Protein AF-0000000070612617 (afdb_homodimer)

InterPro domains:
  IPR017739 Type VI secretion system-associated, VCA0119 [PF16989] (23-108)

Radius of gyration: 23.55 Å; Cα contacts (8 Å, |Δi|>4): 288; chains: 2; bounding box: 36×96×49 Å

pLDDT: mean 86.79, std 19.47, range [30.5, 98.69]

Structure (mmCIF, N/CA/C/O backbone):
data_AF-0000000070612617-model_v1
#
loop_
_entity.id
_entity.type
_entity.pdbx_description
1 polymer 'Uncharacterized protein conserved in bacteria'
#
loop_
_atom_site.group_PDB
_atom_site.id
_atom_site.type_symbol
_atom_site.label_atom_id
_atom_site.label_alt_id
_atom_site.label_comp_id
_atom_site.label_asym_id
_atom_site.label_entity_id
_atom_site.label_seq_id
_atom_site.pdbx_PDB_ins_code
_atom_site.Cartn_x
_atom_site.Cartn_y
_atom_site.Cartn_z
_atom_site.occupancy
_atom_site.B_iso_or_equiv
_atom_site.auth_seq_id
_atom_site.auth_comp_id
_atom_site.auth_asym_id
_atom_site.auth_atom_id
_atom_site.pdbx_PDB_model_num
ATOM 1 N N . MET A 1 1 ? -2.365 48.5 1.994 1 30.7 1 MET A N 1
ATOM 2 C CA . MET A 1 1 ? -1.357 47.688 2.682 1 30.7 1 MET A CA 1
ATOM 3 C C . MET A 1 1 ? -1.7 46.219 2.604 1 30.7 1 MET A C 1
ATOM 5 O O . MET A 1 1 ? -2.736 45.781 3.113 1 30.7 1 MET A O 1
ATOM 9 N N . LEU A 1 2 ? -1.479 45.469 1.527 1 31.31 2 LEU A N 1
ATOM 10 C CA . LEU A 1 2 ? -2.133 44.375 0.821 1 31.31 2 LEU A CA 1
ATOM 11 C C . LEU A 1 2 ? -1.967 43.062 1.58 1 31.31 2 LEU A C 1
ATOM 13 O O . LEU A 1 2 ? -0.842 42.625 1.853 1 31.31 2 LEU A O 1
ATOM 17 N N . ASP A 1 3 ? -2.795 42.688 2.646 1 32.88 3 ASP A N 1
ATOM 18 C CA . ASP A 1 3 ? -2.957 41.594 3.592 1 32.88 3 ASP A CA 1
ATOM 19 C C . ASP A 1 3 ? -2.945 40.25 2.871 1 32.88 3 ASP A C 1
ATOM 21 O O . ASP A 1 3 ? -3.984 39.781 2.402 1 32.88 3 ASP A O 1
ATOM 25 N N . THR A 1 4 ? -2.117 39.938 1.925 1 33.06 4 THR A N 1
ATOM 26 C CA . THR A 1 4 ? -1.995 38.719 1.094 1 33.06 4 THR A CA 1
ATOM 27 C C . THR A 1 4 ? -1.851 37.5 1.959 1 33.06 4 THR A C 1
ATOM 29 O O . THR A 1 4 ? -0.746 36.969 2.125 1 33.06 4 THR A O 1
ATOM 32 N N . THR A 1 5 ? -2.117 37.531 3.256 1 35.28 5 THR A N 1
ATOM 33 C CA . THR A 1 5 ? -2.127 36.344 4.09 1 35.28 5 THR A CA 1
ATOM 34 C C . THR A 1 5 ? -2.906 35.219 3.412 1 35.28 5 THR A C 1
ATOM 36 O O . THR A 1 5 ? -4.141 35.188 3.434 1 35.28 5 THR A O 1
ATOM 39 N N . GLY A 1 6 ? -2.715 34.938 2.111 1 31.72 6 GLY A N 1
ATOM 40 C CA . GLY A 1 6 ? -3.436 34.094 1.176 1 31.72 6 GLY A CA 1
ATOM 41 C C . GLY A 1 6 ? -3.836 32.75 1.769 1 31.72 6 GLY A C 1
ATOM 42 O O . GLY A 1 6 ? -3.373 32.375 2.85 1 31.72 6 GLY A O 1
ATOM 43 N N . GLY A 1 7 ? -4.875 31.969 1.058 1 33.12 7 GLY A N 1
ATOM 44 C CA . GLY A 1 7 ? -5.785 30.844 1.085 1 33.12 7 GLY A CA 1
ATOM 45 C C . GLY A 1 7 ? -5.086 29.516 1.353 1 33.12 7 GLY A C 1
ATOM 46 O O . GLY A 1 7 ? -5.301 28.547 0.635 1 33.12 7 GLY A O 1
ATOM 47 N N . TRP A 1 8 ? -3.861 29.453 1.569 1 38.5 8 TRP A N 1
ATOM 48 C CA . TRP A 1 8 ? -3.303 28.125 1.832 1 38.5 8 TRP A CA 1
ATOM 49 C C . TRP A 1 8 ? -4.098 27.406 2.918 1 38.5 8 TRP A C 1
ATOM 51 O O . TRP A 1 8 ? -3.557 26.562 3.631 1 38.5 8 TRP A O 1
ATOM 61 N N . GLY A 1 9 ? -5.227 27.953 3.385 1 34.66 9 GLY A N 1
ATOM 62 C CA . GLY A 1 9 ? -6 27.359 4.461 1 34.66 9 GLY A CA 1
ATOM 63 C C . GLY A 1 9 ? -5.977 25.844 4.445 1 34.66 9 GLY A C 1
ATOM 64 O O . GLY A 1 9 ? -5.117 25.234 3.805 1 34.66 9 GLY A O 1
ATOM 65 N N . ASN A 1 10 ? -7.156 25.141 5.012 1 42.56 10 ASN A N 1
ATOM 66 C CA . ASN A 1 10 ? -7.723 23.844 5.418 1 42.56 10 ASN A CA 1
ATOM 67 C C . ASN A 1 10 ? -7.625 22.812 4.301 1 42.56 10 ASN A C 1
ATOM 69 O O . ASN A 1 10 ? -8.07 21.672 4.461 1 42.56 10 ASN A O 1
ATOM 73 N N . ASP A 1 11 ? -7.145 23.156 3.08 1 47.03 11 ASP A N 1
ATOM 74 C CA . ASP A 1 11 ? -7.457 22.438 1.85 1 47.03 11 ASP A CA 1
ATOM 75 C C . ASP A 1 11 ? -6.402 21.375 1.553 1 47.03 11 ASP A C 1
ATOM 77 O O . ASP A 1 11 ? -6.246 20.953 0.405 1 47.03 11 ASP A O 1
ATOM 81 N N . MET A 1 12 ? -5.402 21.359 2.377 1 50.5 12 MET A N 1
ATOM 82 C CA . MET A 1 12 ? -4.508 20.328 1.857 1 50.5 12 MET A CA 1
ATOM 83 C C . MET A 1 12 ? -5.262 19.016 1.639 1 50.5 12 MET A C 1
ATOM 85 O O . MET A 1 12 ? -6.004 18.562 2.514 1 50.5 12 MET A O 1
ATOM 89 N N . PRO A 1 13 ? -5.379 18.609 0.396 1 47.28 13 PRO A N 1
ATOM 90 C CA . PRO A 1 13 ? -6.16 17.422 0.009 1 47.28 13 PRO A CA 1
ATOM 91 C C . PRO A 1 13 ? -5.828 16.188 0.845 1 47.28 13 PRO A C 1
ATOM 93 O O . PRO A 1 13 ? -4.652 15.906 1.082 1 47.28 13 PRO A O 1
ATOM 96 N N . SER A 1 14 ? -6.555 16.078 1.913 1 54.41 14 SER A N 1
ATOM 97 C CA . SER A 1 14 ? -6.5 14.797 2.602 1 54.41 14 SER A CA 1
ATOM 98 C C . SER A 1 14 ? -6.848 13.648 1.657 1 54.41 14 SER A C 1
ATOM 100 O O . SER A 1 14 ? -7.648 13.82 0.735 1 54.41 14 SER A O 1
ATOM 102 N N . VAL A 1 15 ? -5.902 12.953 1.313 1 52.88 15 VAL A N 1
ATOM 103 C CA . VAL A 1 15 ? -6.195 11.789 0.483 1 52.88 15 VAL A CA 1
ATOM 104 C C . VAL A 1 15 ? -7.484 11.125 0.962 1 52.88 15 VAL A C 1
ATOM 106 O O . VAL A 1 15 ? -7.645 10.859 2.156 1 52.88 15 VAL A O 1
ATOM 109 N N . PRO A 1 16 ? -8.57 11.547 0.238 1 46.34 16 PRO A N 1
ATOM 110 C CA . PRO A 1 16 ? -9.758 10.789 0.636 1 46.34 16 PRO A CA 1
ATOM 111 C C . PRO A 1 16 ? -9.477 9.297 0.814 1 46.34 16 PRO A C 1
ATOM 113 O O . PRO A 1 16 ? -8.547 8.766 0.204 1 46.34 16 PRO A O 1
ATOM 116 N N . VAL A 1 17 ? -9.875 8.844 1.916 1 45 17 VAL A N 1
ATOM 117 C CA . VAL A 1 17 ? -9.914 7.406 2.141 1 45 17 VAL A CA 1
ATOM 118 C C . VAL A 1 17 ? -10.344 6.695 0.859 1 45 17 VAL A C 1
ATOM 120 O O . VAL A 1 17 ? -11.516 6.766 0.465 1 45 17 VAL A O 1
ATOM 123 N N . THR A 1 18 ? -9.922 7.195 -0.208 1 39.31 18 THR A N 1
ATOM 124 C CA . THR A 1 18 ? -10.406 6.594 -1.446 1 39.31 18 THR A CA 1
ATOM 125 C C . THR A 1 18 ? -10.531 5.082 -1.298 1 39.31 18 THR A C 1
ATOM 127 O O . THR A 1 18 ? -9.539 4.387 -1.063 1 39.31 18 THR A O 1
ATOM 130 N N . ALA A 1 19 ? -11.453 4.738 -0.619 1 40.44 19 ALA A N 1
ATOM 131 C CA . ALA A 1 19 ? -11.984 3.381 -0.71 1 40.44 19 ALA A CA 1
ATOM 132 C C . ALA A 1 19 ? -11.727 2.781 -2.088 1 40.44 19 ALA A C 1
ATOM 134 O O . ALA A 1 19 ? -11.898 1.577 -2.291 1 40.44 19 ALA A O 1
ATOM 135 N N . GLY A 1 20 ? -12.023 3.742 -3.109 1 42.78 20 GLY A N 1
ATOM 136 C CA . GLY A 1 20 ? -12.352 3.076 -4.363 1 42.78 20 GLY A CA 1
ATOM 137 C C . GLY A 1 20 ? -11.234 2.182 -4.867 1 42.78 20 GLY A C 1
ATOM 138 O O . GLY A 1 20 ? -11.047 2.033 -6.078 1 42.78 20 GLY A O 1
ATOM 139 N N . ASN A 1 21 ? -10.117 2.393 -4.25 1 46.78 21 ASN A N 1
ATOM 140 C CA . ASN A 1 21 ? -9.258 1.476 -4.988 1 46.78 21 ASN A CA 1
ATOM 141 C C . ASN A 1 21 ? -10.039 0.269 -5.504 1 46.78 21 ASN A C 1
ATOM 143 O O . ASN A 1 21 ? -10.625 -0.479 -4.723 1 46.78 21 ASN A O 1
ATOM 147 N N . ASP A 1 22 ? -10.656 0.603 -6.668 1 56.09 22 ASP A N 1
ATOM 148 C CA . ASP A 1 22 ? -11.164 -0.483 -7.504 1 56.09 22 ASP A CA 1
ATOM 149 C C . ASP A 1 22 ? -10.43 -1.79 -7.203 1 56.09 22 ASP A C 1
ATOM 151 O O . ASP A 1 22 ? -9.227 -1.9 -7.43 1 56.09 22 ASP A O 1
ATOM 155 N N . ASP A 1 23 ? -10.859 -2.404 -6.238 1 79.44 23 ASP A N 1
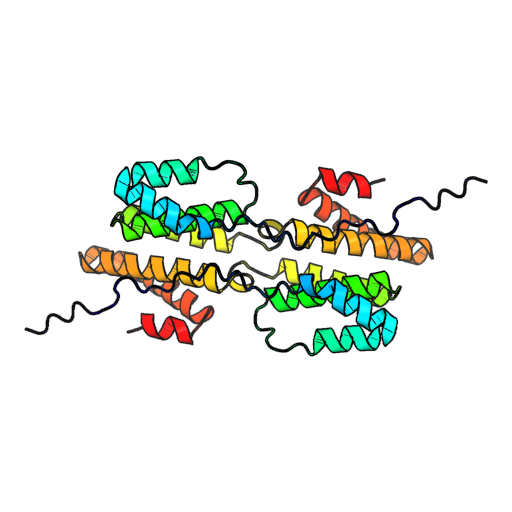ATOM 156 C CA . ASP A 1 23 ? -10.297 -3.666 -5.77 1 79.44 23 ASP A CA 1
ATOM 157 C C . ASP A 1 23 ? -10.07 -4.629 -6.934 1 79.44 23 ASP A C 1
ATOM 159 O O . ASP A 1 23 ? -10.992 -5.344 -7.34 1 79.44 23 ASP A O 1
ATOM 163 N N . ILE A 1 24 ? -9.016 -4.406 -7.652 1 90.88 24 ILE A N 1
ATOM 164 C CA . ILE A 1 24 ? -8.617 -5.223 -8.797 1 90.88 24 ILE A CA 1
ATOM 165 C C . ILE A 1 24 ? -8.797 -6.703 -8.461 1 90.88 24 ILE A C 1
ATOM 167 O O . ILE A 1 24 ? -9.281 -7.48 -9.281 1 90.88 24 ILE A O 1
ATOM 171 N N . LEU A 1 25 ? -8.586 -7.035 -7.266 1 92.75 25 LEU A N 1
ATOM 172 C CA . LEU A 1 25 ? -8.672 -8.445 -6.902 1 92.75 25 LEU A CA 1
ATOM 173 C C . LEU A 1 25 ? -10.125 -8.898 -6.812 1 92.75 25 LEU A C 1
ATOM 175 O O . LEU A 1 25 ? -10.422 -10.086 -6.945 1 92.75 25 LEU A O 1
ATOM 179 N N . ALA A 1 26 ? -10.93 -7.895 -6.656 1 91.38 26 ALA A N 1
ATOM 180 C CA . ALA A 1 26 ? -12.359 -8.188 -6.59 1 91.38 26 ALA A CA 1
ATOM 181 C C . ALA A 1 26 ? -12.891 -8.602 -7.957 1 91.38 26 ALA A C 1
ATOM 183 O O . ALA A 1 26 ? -14.008 -9.125 -8.062 1 91.38 26 ALA A O 1
ATOM 184 N N . LEU A 1 27 ? -12.141 -8.461 -8.977 1 93.94 27 LEU A N 1
ATOM 185 C CA . LEU A 1 27 ? -12.531 -8.812 -10.336 1 93.94 27 LEU A CA 1
ATOM 186 C C . LEU A 1 27 ? -12.367 -10.312 -10.578 1 93.94 27 LEU A C 1
ATOM 188 O O . LEU A 1 27 ? -12.766 -10.82 -11.633 1 93.94 27 LEU A O 1
ATOM 192 N N . GLU A 1 28 ? -11.875 -11.047 -9.633 1 96.06 28 GLU A N 1
ATOM 193 C CA . GLU A 1 28 ? -11.492 -12.445 -9.844 1 96.06 28 GLU A CA 1
ATOM 194 C C . GLU A 1 28 ? -12.695 -13.297 -10.227 1 96.06 28 GLU A C 1
ATOM 196 O O . GLU A 1 28 ? -12.641 -14.062 -11.188 1 96.06 28 GLU A O 1
ATOM 201 N N . PRO A 1 29 ? -13.844 -13.117 -9.578 1 96.5 29 PRO A N 1
ATOM 202 C CA . PRO A 1 29 ? -14.984 -13.945 -9.977 1 96.5 29 PRO A CA 1
ATOM 203 C C . PRO A 1 29 ? -15.414 -13.695 -11.43 1 96.5 29 PRO A C 1
ATOM 205 O O . PRO A 1 29 ? -15.742 -14.648 -12.141 1 96.5 29 PRO A O 1
ATOM 208 N N . GLU A 1 30 ? -15.367 -12.477 -11.828 1 96.88 30 GLU A N 1
ATOM 209 C CA . GLU A 1 30 ? -15.719 -12.156 -13.203 1 96.88 30 GLU A CA 1
ATOM 210 C C . GLU A 1 30 ? -14.695 -12.727 -14.18 1 96.88 30 GLU A C 1
ATOM 212 O O . GLU A 1 30 ? -15.055 -13.227 -15.25 1 96.88 30 GLU A O 1
ATOM 217 N N . ALA A 1 31 ? -13.484 -12.648 -13.898 1 97.56 31 ALA A N 1
ATOM 218 C CA . ALA A 1 31 ? -12.422 -13.195 -14.742 1 97.56 31 ALA A CA 1
ATOM 219 C C . ALA A 1 31 ? -12.555 -14.703 -14.891 1 97.56 31 ALA A C 1
ATOM 221 O O . ALA A 1 31 ? -12.398 -15.25 -15.984 1 97.56 31 ALA A O 1
ATOM 222 N N . VAL A 1 32 ? -12.875 -15.328 -13.781 1 97.88 32 VAL A N 1
ATOM 223 C CA . VAL A 1 32 ? -13.047 -16.781 -13.781 1 97.88 32 VAL A CA 1
ATOM 224 C C . VAL A 1 32 ? -14.25 -17.156 -14.648 1 97.88 32 VAL A C 1
ATOM 226 O O . VAL A 1 32 ? -14.188 -18.094 -15.438 1 97.88 32 VAL A O 1
ATOM 229 N N . ALA A 1 33 ? -15.273 -16.406 -14.461 1 98.25 33 ALA A N 1
ATOM 230 C CA . ALA A 1 33 ? -16.469 -16.656 -15.258 1 98.25 33 ALA A CA 1
ATOM 231 C C . ALA A 1 33 ? -16.188 -16.516 -16.75 1 98.25 33 ALA A C 1
ATOM 233 O O . ALA A 1 33 ? -16.656 -17.312 -17.562 1 98.25 33 ALA A O 1
ATOM 234 N N . LEU A 1 34 ? -15.422 -15.57 -17.125 1 98.12 34 LEU A N 1
ATOM 235 C CA . LEU A 1 34 ? -15.055 -15.352 -18.516 1 98.12 34 LEU A CA 1
ATOM 236 C C . LEU A 1 34 ? -14.164 -16.469 -19.031 1 98.12 34 LEU A C 1
ATOM 238 O O . LEU A 1 34 ? -14.32 -16.922 -20.172 1 98.12 34 LEU A O 1
ATOM 242 N N . ALA A 1 35 ? -13.227 -16.891 -18.266 1 98.19 35 ALA A N 1
ATOM 243 C CA . ALA A 1 35 ? -12.359 -18 -18.641 1 98.19 35 ALA A CA 1
ATOM 244 C C . ALA A 1 35 ? -13.18 -19.266 -18.891 1 98.19 35 ALA A C 1
ATOM 246 O O . ALA A 1 35 ? -12.906 -20.016 -19.828 1 98.19 35 ALA A O 1
ATOM 247 N N . ASP A 1 36 ? -14.195 -19.453 -18.062 1 98.06 36 ASP A N 1
ATOM 248 C CA . ASP A 1 36 ? -15.039 -20.641 -18.188 1 98.06 36 ASP A CA 1
ATOM 249 C C . ASP A 1 36 ? -15.875 -20.594 -19.469 1 98.06 36 ASP A C 1
ATOM 251 O O . ASP A 1 36 ? -16.078 -21.609 -20.125 1 98.06 36 ASP A O 1
ATOM 255 N N . SER A 1 37 ? -16.266 -19.438 -19.766 1 98 37 SER A N 1
ATOM 256 C CA . SER A 1 37 ? -17.219 -19.312 -20.875 1 98 37 SER A CA 1
ATOM 257 C C . SER A 1 37 ? -16.484 -19.078 -22.188 1 98 37 SER A C 1
ATOM 259 O O . SER A 1 37 ? -16.891 -19.641 -23.219 1 98 37 SER A O 1
ATOM 261 N N . GLU A 1 38 ? -15.406 -18.25 -22.141 1 98.12 38 GLU A N 1
ATOM 262 C CA . GLU A 1 38 ? -14.781 -17.828 -23.391 1 98.12 38 GLU A CA 1
ATOM 263 C C . GLU A 1 38 ? -13.312 -18.25 -23.438 1 98.12 38 GLU A C 1
ATOM 265 O O . GLU A 1 38 ? -12.633 -18.016 -24.438 1 98.12 38 GLU A O 1
ATOM 270 N N . GLY A 1 39 ? -12.812 -18.844 -22.438 1 98.12 39 GLY A N 1
ATOM 271 C CA . GLY A 1 39 ? -11.445 -19.344 -22.406 1 98.12 39 GLY A CA 1
ATOM 272 C C . GLY A 1 39 ? -10.5 -18.422 -21.656 1 98.12 39 GLY A C 1
ATOM 273 O O . GLY A 1 39 ? -10.82 -17.25 -21.422 1 98.12 39 GLY A O 1
ATOM 274 N N . LEU A 1 40 ? -9.398 -18.953 -21.281 1 98.12 40 LEU A N 1
ATOM 275 C CA . LEU A 1 40 ? -8.391 -18.266 -20.484 1 98.12 40 LEU A CA 1
ATOM 276 C C . LEU A 1 40 ? -7.867 -17.031 -21.219 1 98.12 40 LEU A C 1
ATOM 278 O O . LEU A 1 40 ? -7.738 -15.961 -20.625 1 98.12 40 LEU A O 1
ATOM 282 N N . ASP A 1 41 ? -7.566 -17.172 -22.516 1 98.06 41 ASP A N 1
ATOM 283 C CA . ASP A 1 41 ? -7.02 -16.062 -23.281 1 98.06 41 ASP A CA 1
ATOM 284 C C . ASP A 1 41 ? -7.973 -14.875 -23.281 1 98.06 41 ASP A C 1
ATOM 286 O O . ASP A 1 41 ? -7.539 -13.727 -23.203 1 98.06 41 ASP A O 1
ATOM 290 N N . ALA A 1 42 ? -9.195 -15.156 -23.406 1 98.31 42 ALA A N 1
ATOM 291 C CA . ALA A 1 42 ? -10.203 -14.094 -23.375 1 98.31 42 ALA A CA 1
ATOM 292 C C . ALA A 1 42 ? -10.219 -13.383 -22.031 1 98.31 42 ALA A C 1
ATOM 294 O O . ALA A 1 42 ? -10.297 -12.148 -21.969 1 98.31 42 ALA A O 1
ATOM 295 N N . ALA A 1 43 ? -10.195 -14.133 -20.953 1 98.56 43 ALA A N 1
ATOM 296 C CA . ALA A 1 43 ? -10.188 -13.562 -19.609 1 98.56 43 ALA A CA 1
ATOM 297 C C . ALA A 1 43 ? -8.961 -12.695 -19.375 1 98.56 43 ALA A C 1
ATOM 299 O O . ALA A 1 43 ? -9.062 -11.578 -18.859 1 98.56 43 ALA A O 1
ATOM 300 N N . LEU A 1 44 ? -7.781 -13.188 -19.812 1 98.31 44 LEU A N 1
ATOM 301 C CA . LEU A 1 44 ? -6.539 -12.445 -19.641 1 98.31 44 LEU A CA 1
ATOM 302 C C . LEU A 1 44 ? -6.555 -11.164 -20.469 1 98.31 44 LEU A C 1
ATOM 304 O O . LEU A 1 44 ? -6.09 -10.117 -20.016 1 98.31 44 LEU A O 1
ATOM 308 N N . ASN A 1 45 ? -7.078 -11.234 -21.656 1 98 45 ASN A N 1
ATOM 309 C CA . ASN A 1 45 ? -7.21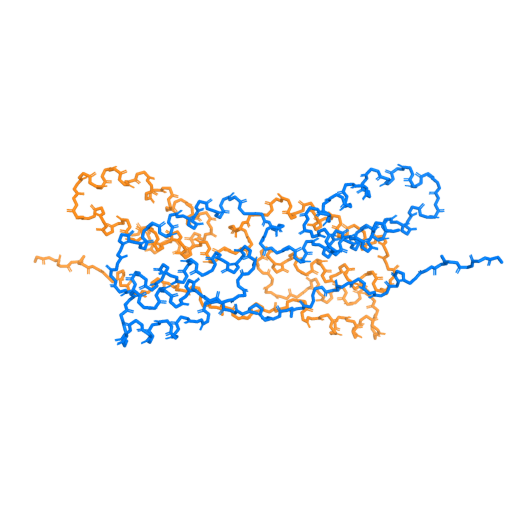9 -10.055 -22.516 1 98 45 ASN A CA 1
ATOM 310 C C . ASN A 1 45 ? -8.164 -9.031 -21.906 1 98 45 ASN A C 1
ATOM 312 O O . ASN A 1 45 ? -7.906 -7.828 -21.953 1 98 45 ASN A O 1
ATOM 316 N N . TRP A 1 46 ? -9.188 -9.531 -21.375 1 97.56 46 TRP A N 1
ATOM 317 C CA . TRP A 1 46 ? -10.148 -8.672 -20.688 1 97.56 46 TRP A CA 1
ATOM 318 C C . TRP A 1 46 ? -9.492 -7.938 -19.516 1 97.56 46 TRP A C 1
ATOM 320 O O . TRP A 1 46 ? -9.688 -6.73 -19.359 1 97.56 46 TRP A O 1
ATOM 330 N N . LEU A 1 47 ? -8.742 -8.625 -18.781 1 96.75 47 LEU A N 1
ATOM 331 C CA . LEU A 1 47 ? -8.047 -8.031 -17.641 1 96.75 47 LEU A CA 1
ATOM 332 C C . LEU A 1 47 ? -7.027 -7 -18.109 1 96.75 47 LEU A C 1
ATOM 334 O O . LEU A 1 47 ? -6.953 -5.898 -17.578 1 96.75 47 LEU A O 1
ATOM 338 N N . GLN A 1 48 ? -6.254 -7.332 -19.078 1 94.31 48 GLN A N 1
ATOM 339 C CA . GLN A 1 48 ? -5.156 -6.488 -19.547 1 94.31 48 GLN A CA 1
ATOM 340 C C . GLN A 1 48 ? -5.684 -5.203 -20.172 1 94.31 48 GLN A C 1
ATOM 342 O O . GLN A 1 48 ? -4.984 -4.188 -20.203 1 94.31 48 GLN A O 1
ATOM 347 N N . ASN A 1 49 ? -6.898 -5.254 -20.656 1 94.19 49 ASN A N 1
ATOM 348 C CA . ASN A 1 49 ? -7.438 -4.117 -21.406 1 94.19 49 ASN A CA 1
ATOM 349 C C . ASN A 1 49 ? -8.367 -3.277 -20.531 1 94.19 49 ASN A C 1
ATOM 351 O O . ASN A 1 49 ? -9.102 -2.426 -21.047 1 94.19 49 ASN A O 1
ATOM 355 N N . ARG A 1 50 ? -8.281 -3.576 -19.297 1 89.62 50 ARG A N 1
ATOM 356 C CA . ARG A 1 50 ? -9.094 -2.766 -18.391 1 89.62 50 ARG A CA 1
ATOM 357 C C . ARG A 1 50 ? -8.625 -1.314 -18.391 1 89.62 50 ARG A C 1
ATOM 359 O O . ARG A 1 50 ? -7.426 -1.043 -18.281 1 89.62 50 ARG A O 1
ATOM 366 N N . PRO A 1 51 ? -9.523 -0.449 -18.516 1 87.69 51 PRO A N 1
ATOM 367 C CA . PRO A 1 51 ? -9.133 0.962 -18.469 1 87.69 51 PRO A CA 1
ATOM 368 C C . PRO A 1 51 ? -8.891 1.461 -17.047 1 87.69 51 PRO A C 1
ATOM 370 O O . PRO A 1 51 ? -9.312 0.815 -16.078 1 87.69 51 PRO A O 1
ATOM 373 N N . GLY A 1 52 ? -8.211 2.533 -16.922 1 83.25 52 GLY A N 1
ATOM 374 C CA . GLY A 1 52 ? -8.102 3.262 -15.672 1 83.25 52 GLY A CA 1
ATOM 375 C C . GLY A 1 52 ? -7.016 2.719 -14.758 1 83.25 52 GLY A C 1
ATOM 376 O O . GLY A 1 52 ? -7.047 2.943 -13.547 1 83.25 52 GLY A O 1
ATOM 377 N N . LEU A 1 53 ? -6.254 1.815 -15.273 1 85.62 53 LEU A N 1
ATOM 378 C CA . LEU A 1 53 ? -5.121 1.356 -14.477 1 85.62 53 LEU A CA 1
ATOM 379 C C . LEU A 1 53 ? -3.99 2.381 -14.492 1 85.62 53 LEU A C 1
ATOM 381 O O . LEU A 1 53 ? -3.279 2.51 -15.492 1 85.62 53 LEU A O 1
ATOM 385 N N . THR A 1 54 ? -3.861 3.1 -13.445 1 81.75 54 THR A N 1
ATOM 386 C CA . THR A 1 54 ? -2.938 4.223 -13.523 1 81.75 54 THR A CA 1
ATOM 387 C C . THR A 1 54 ? -1.844 4.105 -12.469 1 81.75 54 THR A C 1
ATOM 389 O O . THR A 1 54 ? -0.727 4.586 -12.664 1 81.75 54 THR A O 1
ATOM 392 N N . THR A 1 55 ? -2.086 3.422 -11.367 1 87.31 55 THR A N 1
ATOM 393 C CA . THR A 1 55 ? -1.102 3.4 -10.289 1 87.31 55 THR A CA 1
ATOM 394 C C . THR A 1 55 ? -0.264 2.127 -10.352 1 87.31 55 THR A C 1
ATOM 396 O O . THR A 1 55 ? -0.692 1.122 -10.922 1 87.31 55 THR A O 1
ATOM 399 N N . THR A 1 56 ? 0.888 2.232 -9.812 1 92.75 56 THR A N 1
ATOM 400 C CA . THR A 1 56 ? 1.773 1.078 -9.703 1 92.75 56 THR A CA 1
ATOM 401 C C . THR A 1 56 ? 1.077 -0.071 -8.977 1 92.75 56 THR A C 1
ATOM 403 O O . THR A 1 56 ? 1.159 -1.224 -9.414 1 92.75 56 THR A O 1
ATOM 406 N N . ARG A 1 57 ? 0.375 0.242 -7.965 1 92.44 57 ARG A N 1
ATOM 407 C CA . ARG A 1 57 ? -0.339 -0.759 -7.176 1 92.44 57 ARG A CA 1
ATOM 408 C C . ARG A 1 57 ? -1.38 -1.481 -8.023 1 92.44 57 ARG A C 1
ATOM 410 O O . ARG A 1 57 ? -1.44 -2.713 -8.023 1 92.44 57 ARG A O 1
ATOM 417 N N . GLN A 1 58 ? -2.141 -0.736 -8.742 1 91 58 GLN A N 1
ATOM 418 C CA . GLN A 1 58 ? -3.189 -1.322 -9.57 1 91 58 GLN A CA 1
ATOM 419 C C . GLN A 1 58 ? -2.6 -2.262 -10.625 1 91 58 GLN A C 1
ATOM 421 O O . GLN A 1 58 ? -3.121 -3.355 -10.844 1 91 58 GLN A O 1
ATOM 426 N N . ARG A 1 59 ? -1.541 -1.862 -11.234 1 93.25 59 ARG A N 1
ATOM 427 C CA . ARG A 1 59 ? -0.887 -2.689 -12.242 1 93.25 59 ARG A CA 1
ATOM 428 C C . ARG A 1 59 ? -0.325 -3.965 -11.625 1 93.25 59 ARG A C 1
ATOM 430 O O . ARG A 1 59 ? -0.444 -5.047 -12.203 1 93.25 59 ARG A O 1
ATOM 437 N N . TRP A 1 60 ? 0.24 -3.775 -10.531 1 95.88 60 TRP A N 1
ATOM 438 C CA . TRP A 1 60 ? 0.79 -4.922 -9.812 1 95.88 60 TRP A CA 1
ATOM 439 C C . TRP A 1 60 ? -0.31 -5.914 -9.445 1 95.88 60 TRP A C 1
ATOM 441 O O . TRP A 1 60 ? -0.168 -7.117 -9.664 1 95.88 60 TRP A O 1
ATOM 451 N N . LEU A 1 61 ? -1.377 -5.453 -8.953 1 94.94 61 LEU A N 1
ATOM 452 C CA . LEU A 1 61 ? -2.494 -6.297 -8.547 1 94.94 61 LEU A CA 1
ATOM 453 C C . LEU A 1 61 ? -3.137 -6.973 -9.758 1 94.94 61 LEU A C 1
ATOM 455 O O . LEU A 1 61 ? -3.6 -8.109 -9.664 1 94.94 61 LEU A O 1
ATOM 459 N N . LEU A 1 62 ? -3.139 -6.254 -10.828 1 96 62 LEU A N 1
ATOM 460 C CA . LEU A 1 62 ? -3.662 -6.852 -12.055 1 96 62 LEU A CA 1
ATOM 461 C C . LEU A 1 62 ? -2.818 -8.047 -12.477 1 96 62 LEU A C 1
ATOM 463 O O . LEU A 1 62 ? -3.359 -9.094 -12.844 1 96 62 LEU A O 1
ATOM 467 N N . ARG A 1 63 ? -1.499 -7.875 -12.445 1 97 63 ARG A N 1
ATOM 468 C CA . ARG A 1 63 ? -0.596 -8.969 -12.805 1 97 63 ARG A CA 1
ATOM 469 C C . ARG A 1 63 ? -0.767 -10.148 -11.859 1 97 63 ARG A C 1
ATOM 471 O O . ARG A 1 63 ? -0.701 -11.305 -12.281 1 97 63 ARG A O 1
ATOM 478 N N . LEU A 1 64 ? -1.015 -9.836 -10.602 1 97.44 64 LEU A N 1
ATOM 479 C CA . LEU A 1 64 ? -1.284 -10.898 -9.641 1 97.44 64 LEU A CA 1
ATOM 480 C C . LEU A 1 64 ? -2.549 -11.664 -10.023 1 97.44 64 LEU A C 1
ATOM 482 O O . LEU A 1 64 ? -2.551 -12.898 -10.039 1 97.44 64 LEU A O 1
ATOM 486 N N . LEU A 1 65 ? -3.551 -10.906 -10.328 1 97.12 65 LEU A N 1
ATOM 487 C CA . LEU A 1 65 ? -4.816 -11.531 -10.695 1 97.12 65 LEU A CA 1
ATOM 488 C C . LEU A 1 65 ? -4.656 -12.398 -11.938 1 97.12 65 LEU A C 1
ATOM 490 O O . LEU A 1 65 ? -5.188 -13.508 -12.008 1 97.12 65 LEU A O 1
ATOM 494 N N . MET A 1 66 ? -3.957 -11.938 -12.867 1 98.19 66 MET A N 1
ATOM 495 C CA . MET A 1 66 ? -3.658 -12.711 -14.07 1 98.19 66 MET A CA 1
ATOM 496 C C . MET A 1 66 ? -2.924 -14 -13.711 1 98.19 66 MET A C 1
ATOM 498 O O . MET A 1 66 ? -3.217 -15.062 -14.273 1 98.19 66 MET A O 1
ATOM 502 N N . GLY A 1 67 ? -1.993 -13.867 -12.805 1 98.5 67 GLY A N 1
ATOM 503 C CA . GLY A 1 67 ? -1.291 -15.055 -12.344 1 98.5 67 GLY A CA 1
ATOM 504 C C . GLY A 1 67 ? -2.205 -16.062 -11.672 1 98.5 67 GLY A C 1
ATOM 505 O O . GLY A 1 67 ? -2.092 -17.266 -11.906 1 98.5 67 GLY A O 1
ATOM 506 N N . ARG A 1 68 ? -3.1 -15.555 -10.859 1 98 68 ARG A N 1
ATOM 507 C CA . ARG A 1 68 ? -4.082 -16.406 -10.203 1 98 68 ARG A CA 1
ATOM 508 C C . ARG A 1 68 ? -4.906 -17.188 -11.227 1 98 68 ARG A C 1
ATOM 510 O O . ARG A 1 68 ? -5.066 -18.406 -11.117 1 98 68 ARG A O 1
ATOM 517 N N . ILE A 1 69 ? -5.383 -16.5 -12.227 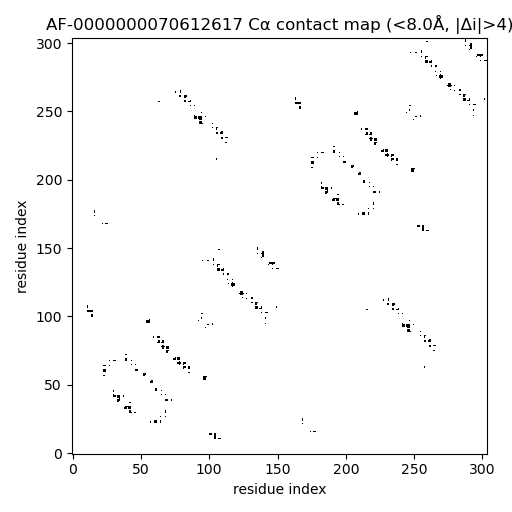1 98.38 69 ILE A N 1
ATOM 518 C CA . ILE A 1 69 ? -6.25 -17.109 -13.234 1 98.38 69 ILE A CA 1
ATOM 519 C C . ILE A 1 69 ? -5.453 -18.125 -14.055 1 98.38 69 ILE A C 1
ATOM 521 O O . ILE A 1 69 ? -5.926 -19.234 -14.312 1 98.38 69 ILE A O 1
ATOM 525 N N . ALA A 1 70 ? -4.266 -17.75 -14.445 1 98.56 70 ALA A N 1
ATOM 526 C CA . ALA A 1 70 ? -3.41 -18.656 -15.211 1 98.56 70 ALA A CA 1
ATOM 527 C C . ALA A 1 70 ? -3.146 -19.953 -14.445 1 98.56 70 ALA A C 1
ATOM 529 O O . ALA A 1 70 ? -3.225 -21.047 -15.008 1 98.56 70 ALA A O 1
ATOM 530 N N . GLU A 1 71 ? -2.828 -19.797 -13.211 1 98.06 71 GLU A N 1
ATOM 531 C CA . GLU A 1 71 ? -2.586 -20.969 -12.375 1 98.06 71 GLU A CA 1
ATOM 532 C C . GLU A 1 71 ? -3.834 -21.844 -12.273 1 98.06 71 GLU A C 1
ATOM 534 O O . GLU A 1 71 ? -3.76 -23.062 -12.414 1 98.06 71 GLU A O 1
ATOM 539 N N . GLN A 1 72 ? -4.918 -21.234 -12.023 1 97.06 72 GLN A N 1
ATOM 540 C CA . GLN A 1 72 ? -6.18 -21.938 -11.844 1 97.06 72 GLN A CA 1
ATOM 541 C C . GLN A 1 72 ? -6.531 -22.75 -13.078 1 97.06 72 GLN A C 1
ATOM 543 O O . GLN A 1 72 ? -7.098 -23.844 -12.969 1 97.06 72 GLN A O 1
ATOM 548 N N . TYR A 1 73 ? -6.172 -22.312 -14.227 1 97.5 73 TYR A N 1
ATOM 549 C CA . TYR A 1 73 ? -6.562 -22.969 -15.461 1 97.5 73 TYR A CA 1
ATOM 550 C C . TYR A 1 73 ? -5.387 -23.734 -16.062 1 97.5 73 TYR A C 1
ATOM 552 O O . TYR A 1 73 ? -5.387 -24.047 -17.25 1 97.5 73 TYR A O 1
ATOM 560 N N . GLY A 1 74 ? -4.387 -23.875 -15.281 1 96.69 74 GLY A N 1
ATOM 561 C CA . GLY A 1 74 ? -3.344 -24.844 -15.586 1 96.69 74 GLY A CA 1
ATOM 562 C C . GLY A 1 74 ? -2.258 -24.281 -16.484 1 96.69 74 GLY A C 1
ATOM 563 O O . GLY A 1 74 ? -1.45 -25.031 -17.031 1 96.69 74 GLY A O 1
ATOM 564 N N . LYS A 1 75 ? -2.256 -23.031 -16.75 1 97.81 75 LYS A N 1
ATOM 565 C CA . LYS A 1 75 ? -1.136 -22.422 -17.469 1 97.81 75 LYS A CA 1
ATOM 566 C C . LYS A 1 75 ? 0.014 -22.109 -16.5 1 97.81 75 LYS A C 1
ATOM 568 O O . LYS A 1 75 ? 0.385 -20.953 -16.328 1 97.81 75 LYS A O 1
ATOM 573 N N . ASN A 1 76 ? 0.622 -23.094 -16.062 1 97.44 76 ASN A N 1
ATOM 574 C CA . ASN A 1 76 ? 1.594 -23.031 -14.984 1 97.44 76 ASN A CA 1
ATOM 575 C C . ASN A 1 76 ? 2.832 -22.234 -15.391 1 97.44 76 ASN A C 1
ATOM 577 O O . ASN A 1 76 ? 3.363 -21.453 -14.602 1 97.44 76 ASN A O 1
ATOM 581 N N . GLU A 1 77 ? 3.293 -22.438 -16.641 1 97.5 77 GLU A N 1
ATOM 582 C CA . GLU A 1 77 ? 4.48 -21.719 -17.094 1 97.5 77 GLU A CA 1
ATOM 583 C C . GLU A 1 77 ? 4.242 -20.219 -17.109 1 97.5 77 GLU A C 1
ATOM 585 O O . GLU A 1 77 ? 5.082 -19.438 -16.656 1 97.5 77 GLU A O 1
ATOM 590 N N . LEU A 1 78 ? 3.102 -19.938 -17.609 1 98.31 78 LEU A N 1
ATOM 591 C CA . LEU A 1 78 ? 2.734 -18.531 -17.625 1 98.31 78 LEU A CA 1
ATOM 592 C C . LEU A 1 78 ? 2.633 -17.969 -16.203 1 98.31 78 LEU A C 1
ATOM 594 O O . LEU A 1 78 ? 3.15 -16.891 -15.914 1 98.31 78 LEU A O 1
ATOM 598 N N . ALA A 1 79 ? 1.993 -18.641 -15.336 1 98.69 79 ALA A N 1
ATOM 599 C CA . ALA A 1 79 ? 1.833 -18.234 -13.938 1 98.69 79 ALA A CA 1
ATOM 600 C C . ALA A 1 79 ? 3.189 -18.078 -13.258 1 98.69 79 ALA A C 1
ATOM 602 O O . ALA A 1 79 ? 3.416 -17.094 -12.547 1 98.69 79 ALA A O 1
ATOM 603 N N . ILE A 1 80 ? 4.102 -18.969 -13.508 1 98.62 80 ILE A N 1
ATOM 604 C CA . ILE A 1 80 ? 5.441 -18.906 -12.938 1 98.62 80 ILE A CA 1
ATOM 605 C C . ILE A 1 80 ? 6.117 -17.594 -13.344 1 98.62 80 ILE A C 1
ATOM 607 O O . ILE A 1 80 ? 6.68 -16.891 -12.508 1 98.62 80 ILE A O 1
ATOM 611 N N . HIS A 1 81 ? 6.012 -17.297 -14.602 1 98.62 81 HIS A N 1
ATOM 612 C CA . HIS A 1 81 ? 6.637 -16.078 -15.109 1 98.62 81 HIS A CA 1
ATOM 613 C C . HIS A 1 81 ? 6.008 -14.844 -14.484 1 98.62 81 HIS A C 1
ATOM 615 O O . HIS A 1 81 ? 6.715 -13.898 -14.125 1 98.62 81 HIS A O 1
ATOM 621 N N . LEU A 1 82 ? 4.754 -14.883 -14.344 1 98.56 82 LEU A N 1
ATOM 622 C CA . LEU A 1 82 ? 4.039 -13.742 -13.773 1 98.56 82 LEU A CA 1
ATOM 623 C C . LEU A 1 82 ? 4.414 -13.547 -12.305 1 98.56 82 LEU A C 1
ATOM 625 O O . LEU A 1 82 ? 4.711 -12.43 -11.883 1 98.56 82 LEU A O 1
ATOM 629 N N . PHE A 1 83 ? 4.438 -14.578 -11.539 1 98.5 83 PHE A N 1
ATOM 630 C CA . PHE A 1 83 ? 4.766 -14.477 -10.117 1 98.5 83 PHE A CA 1
ATOM 631 C C . PHE A 1 83 ? 6.23 -14.102 -9.93 1 98.5 83 PHE A C 1
ATOM 633 O O . PHE A 1 83 ? 6.57 -13.344 -9.016 1 98.5 83 PHE A O 1
ATOM 640 N N . ALA A 1 84 ? 7.129 -14.586 -10.781 1 98.56 84 ALA A N 1
ATOM 641 C CA . ALA A 1 84 ? 8.539 -14.203 -10.742 1 98.56 84 ALA A CA 1
ATOM 642 C C . ALA A 1 84 ? 8.695 -12.703 -10.969 1 98.56 84 ALA A C 1
ATOM 644 O O . ALA A 1 84 ? 9.406 -12.031 -10.219 1 98.56 84 ALA A O 1
ATOM 645 N N . GLU A 1 85 ? 8.008 -12.211 -11.961 1 98.06 85 GLU A N 1
ATOM 646 C CA . GLU A 1 85 ? 8.062 -10.789 -12.281 1 98.06 85 GLU A CA 1
ATOM 647 C C . GLU A 1 85 ? 7.52 -9.945 -11.125 1 98.06 85 GLU A C 1
ATOM 649 O O . GLU A 1 85 ? 8.094 -8.906 -10.789 1 98.06 85 GLU A O 1
ATOM 654 N N . LEU A 1 86 ? 6.445 -10.398 -10.57 1 97.75 86 LEU A N 1
ATOM 655 C CA . LEU A 1 86 ? 5.836 -9.68 -9.453 1 97.75 86 LEU A CA 1
ATOM 656 C C . LEU A 1 86 ? 6.785 -9.617 -8.266 1 97.75 86 LEU A C 1
ATOM 658 O O . LEU A 1 86 ? 6.898 -8.57 -7.609 1 97.75 86 LEU A O 1
ATOM 662 N N . GLY A 1 87 ? 7.449 -10.695 -7.98 1 96.75 87 GLY A N 1
ATOM 663 C CA . GLY A 1 87 ? 8.438 -10.719 -6.91 1 96.75 87 GLY A CA 1
ATOM 664 C C . GLY A 1 87 ? 9.578 -9.75 -7.137 1 96.75 87 GLY A C 1
ATOM 665 O O . GLY A 1 87 ? 9.977 -9.031 -6.219 1 96.75 87 GLY A O 1
ATOM 666 N N . GLU A 1 88 ? 10.117 -9.742 -8.305 1 96 88 GLU A N 1
ATOM 667 C CA . GLU A 1 88 ? 11.211 -8.844 -8.664 1 96 88 GLU A CA 1
ATOM 668 C C . GLU A 1 88 ? 10.781 -7.379 -8.555 1 96 88 GLU A C 1
ATOM 670 O O . GLU A 1 88 ? 11.516 -6.555 -8 1 96 88 GLU A O 1
ATOM 675 N N . ARG A 1 89 ? 9.656 -7.066 -9.016 1 94.56 89 ARG A N 1
ATOM 676 C CA . ARG A 1 89 ? 9.141 -5.703 -8.969 1 94.56 89 ARG A CA 1
ATOM 677 C C . ARG A 1 89 ? 8.906 -5.254 -7.527 1 94.56 89 ARG A C 1
ATOM 679 O O . ARG A 1 89 ? 9.109 -4.086 -7.195 1 94.56 89 ARG A O 1
ATOM 686 N N . ALA A 1 90 ? 8.469 -6.191 -6.73 1 94.12 90 ALA A N 1
ATOM 687 C CA . ALA A 1 90 ? 8.211 -5.875 -5.328 1 94.12 90 ALA A CA 1
ATOM 688 C C . ALA A 1 90 ? 9.484 -5.387 -4.633 1 94.12 90 ALA A C 1
ATOM 690 O O . ALA A 1 90 ? 9.414 -4.582 -3.701 1 94.12 90 ALA A O 1
ATOM 691 N N . GLU A 1 91 ? 10.594 -5.828 -5.051 1 91.56 91 GLU A N 1
ATOM 692 C CA . GLU A 1 91 ? 11.875 -5.461 -4.445 1 91.56 91 GLU A CA 1
ATOM 693 C C . GLU A 1 91 ? 12.258 -4.031 -4.801 1 91.56 91 GLU A C 1
ATOM 695 O O . GLU A 1 91 ? 13.109 -3.428 -4.137 1 91.56 91 GLU A O 1
ATOM 700 N N . GLU A 1 92 ? 11.586 -3.553 -5.812 1 91.44 92 GLU A N 1
ATOM 701 C CA . GLU A 1 92 ? 11.984 -2.242 -6.316 1 91.44 92 GLU A CA 1
ATOM 702 C C . GLU A 1 92 ? 10.945 -1.178 -5.965 1 91.44 92 GLU A C 1
ATOM 704 O O . GLU A 1 92 ? 11.227 0.02 -6.051 1 91.44 92 GLU A O 1
ATOM 709 N N . VAL A 1 93 ? 9.805 -1.634 -5.602 1 91.81 93 VAL A N 1
ATOM 710 C CA . VAL A 1 93 ? 8.703 -0.701 -5.391 1 91.81 93 VAL A CA 1
ATOM 711 C C . VAL A 1 93 ? 8.812 -0.08 -3.998 1 91.81 93 VAL A C 1
ATOM 713 O O . VAL A 1 93 ? 8.961 -0.793 -3.004 1 91.81 93 VAL A O 1
ATOM 716 N N . MET A 1 94 ? 8.766 1.241 -3.934 1 89 94 MET A N 1
ATOM 717 C CA . MET A 1 94 ? 8.758 1.996 -2.684 1 89 94 MET A CA 1
ATOM 718 C C . MET A 1 94 ? 7.352 2.467 -2.34 1 89 94 MET A C 1
ATOM 720 O O . MET A 1 94 ? 6.441 2.377 -3.168 1 89 94 MET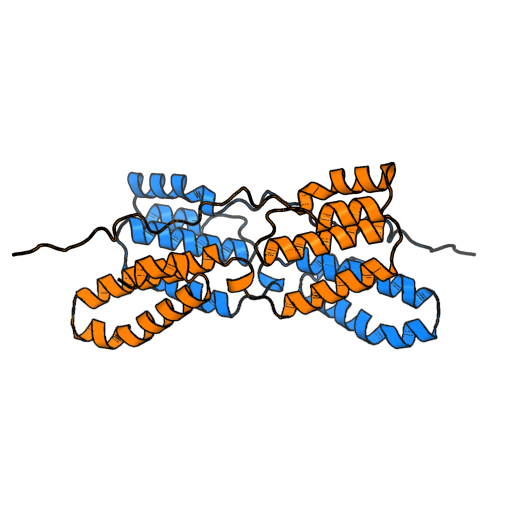 A O 1
ATOM 724 N N . LEU A 1 95 ? 7.234 2.951 -1.12 1 89.69 95 LEU A N 1
ATOM 725 C CA . LEU A 1 95 ? 5.934 3.459 -0.707 1 89.69 95 LEU A CA 1
ATOM 726 C C . LEU A 1 95 ? 5.496 4.625 -1.592 1 89.69 95 LEU A C 1
ATOM 728 O O . LEU A 1 95 ? 4.312 4.77 -1.896 1 89.69 95 LEU A O 1
ATOM 732 N N . SER A 1 96 ? 6.441 5.398 -2.064 1 90.31 96 SER A N 1
ATOM 733 C CA . SER A 1 96 ? 6.148 6.531 -2.934 1 90.31 96 SER A CA 1
ATOM 734 C C . SER A 1 96 ? 5.578 6.07 -4.27 1 90.31 96 SER A C 1
ATOM 736 O O . SER A 1 96 ? 4.82 6.801 -4.91 1 90.31 96 SER A O 1
ATOM 738 N N . ASP A 1 97 ? 5.906 4.871 -4.637 1 91 97 ASP A N 1
ATOM 739 C CA . ASP A 1 97 ? 5.375 4.301 -5.875 1 91 97 ASP A CA 1
ATOM 740 C C . ASP A 1 97 ? 4.016 3.648 -5.641 1 91 97 ASP A C 1
ATOM 742 O O . ASP A 1 97 ? 3.113 3.768 -6.469 1 91 97 ASP A O 1
ATOM 746 N N . TRP A 1 98 ? 3.936 3.016 -4.492 1 92.94 98 TRP A N 1
ATOM 747 C CA . TRP A 1 98 ? 2.779 2.184 -4.18 1 92.94 98 TRP A CA 1
ATOM 748 C C . TRP A 1 98 ? 1.618 3.033 -3.674 1 92.94 98 TRP A C 1
ATOM 750 O O . TRP A 1 98 ? 0.46 2.779 -4.016 1 92.94 98 TRP A O 1
ATOM 760 N N . GLU A 1 99 ? 1.909 3.996 -2.846 1 92.12 99 GLU A N 1
ATOM 761 C CA . GLU A 1 99 ? 0.937 4.918 -2.268 1 92.12 99 GLU A CA 1
ATOM 762 C C . GLU A 1 99 ? 1.342 6.371 -2.512 1 92.12 99 GLU A C 1
ATOM 764 O O . GLU A 1 99 ? 1.558 7.125 -1.562 1 92.12 99 GLU A O 1
ATOM 769 N N . PRO A 1 100 ? 1.35 6.734 -3.748 1 91.94 100 PRO A N 1
ATOM 770 C CA . PRO A 1 100 ? 1.864 8.07 -4.039 1 91.94 100 PRO A CA 1
ATOM 771 C C . PRO A 1 100 ? 1.02 9.18 -3.41 1 91.94 100 PRO A C 1
ATOM 773 O O . PRO A 1 100 ? 1.558 10.195 -2.971 1 91.94 100 PRO A O 1
ATOM 776 N N . GLU A 1 101 ? -0.231 8.984 -3.312 1 91.38 101 GLU A N 1
ATOM 777 C CA . GLU A 1 101 ? -1.11 10.016 -2.775 1 91.38 101 GLU A CA 1
ATOM 778 C C . GLU A 1 101 ? -0.883 10.211 -1.279 1 91.38 101 GLU A C 1
ATOM 780 O O . GLU A 1 101 ? -0.894 11.344 -0.789 1 91.38 101 GLU A O 1
ATOM 785 N N . LEU A 1 102 ? -0.666 9.109 -0.597 1 92.69 102 LEU A N 1
ATOM 786 C CA . LEU A 1 102 ? -0.4 9.188 0.835 1 92.69 102 LEU A CA 1
ATOM 787 C C . LEU A 1 102 ? 0.915 9.914 1.104 1 92.69 102 LEU A C 1
ATOM 789 O O . LEU A 1 102 ? 0.986 10.773 1.987 1 92.69 102 LEU A O 1
ATOM 793 N N . LEU A 1 103 ? 1.898 9.539 0.306 1 94.06 103 LEU A N 1
ATOM 794 C CA . LEU A 1 103 ? 3.195 10.172 0.504 1 94.06 103 LEU A CA 1
ATOM 795 C C . LEU A 1 103 ? 3.137 11.656 0.14 1 94.06 103 LEU A C 1
ATOM 797 O O . LEU A 1 103 ? 3.746 12.484 0.812 1 94.06 103 LEU A O 1
ATOM 801 N N . PHE A 1 104 ? 2.416 11.992 -0.899 1 95.56 104 PHE A N 1
ATOM 802 C CA . PHE A 1 104 ? 2.254 13.391 -1.284 1 95.56 104 PHE A CA 1
ATOM 803 C C . PHE A 1 104 ? 1.637 14.195 -0.147 1 95.56 104 PHE A C 1
ATOM 805 O O . PHE A 1 104 ? 2.121 15.281 0.186 1 95.56 104 PHE A O 1
ATOM 812 N N . GLU A 1 105 ? 0.622 13.625 0.413 1 95.5 105 GLU A N 1
ATOM 813 C CA . GLU A 1 105 ? -0.041 14.328 1.508 1 95.5 105 GLU A CA 1
ATOM 814 C C . GLU A 1 105 ? 0.928 14.602 2.654 1 95.5 105 GLU A C 1
ATOM 816 O O . GLU A 1 105 ? 1.002 15.727 3.154 1 95.5 105 GLU A O 1
ATOM 821 N N . VAL A 1 106 ? 1.664 13.602 3.037 1 97.5 106 VAL A N 1
ATOM 822 C CA . VAL A 1 106 ? 2.6 13.719 4.152 1 97.5 106 VAL A CA 1
ATOM 823 C C . VAL A 1 106 ? 3.617 14.812 3.855 1 97.5 106 VAL A C 1
ATOM 825 O O . VAL A 1 106 ? 3.826 15.711 4.676 1 97.5 106 VAL A O 1
ATOM 828 N N . GLN A 1 107 ? 4.191 14.789 2.719 1 97.38 107 GLN A N 1
ATOM 829 C CA . GLN A 1 107 ? 5.238 15.742 2.357 1 97.38 107 GLN A CA 1
ATOM 830 C C . GLN A 1 107 ? 4.676 17.141 2.188 1 97.38 107 GLN A C 1
ATOM 832 O O . GLN A 1 107 ? 5.309 18.125 2.578 1 97.38 107 GLN A O 1
ATOM 837 N N . ALA A 1 108 ? 3.504 17.234 1.646 1 97.12 108 ALA A N 1
ATOM 838 C CA . ALA A 1 108 ? 2.867 18.531 1.43 1 97.12 108 ALA A CA 1
ATOM 839 C C . ALA A 1 108 ? 2.51 19.203 2.756 1 97.12 108 ALA A C 1
ATOM 841 O O . ALA A 1 108 ? 2.76 20.391 2.949 1 97.12 108 ALA A O 1
ATOM 842 N N . ARG A 1 109 ? 1.925 18.406 3.629 1 97.69 109 ARG A N 1
ATOM 843 C CA . ARG A 1 109 ? 1.574 18.953 4.938 1 97.69 109 ARG A CA 1
ATOM 844 C C . ARG A 1 109 ? 2.822 19.359 5.715 1 97.69 109 ARG A C 1
ATOM 846 O O . ARG A 1 109 ? 2.838 20.391 6.383 1 97.69 109 ARG A O 1
ATOM 853 N N . HIS A 1 110 ? 3.83 18.516 5.625 1 98.38 110 HIS A N 1
ATOM 854 C CA . HIS A 1 110 ? 5.098 18.844 6.27 1 98.38 110 HIS A CA 1
ATOM 855 C C . HIS A 1 110 ? 5.656 20.156 5.746 1 98.38 110 HIS A C 1
ATOM 857 O O . HIS A 1 110 ? 6.012 21.031 6.535 1 98.38 110 HIS A O 1
ATOM 863 N N . LEU A 1 111 ? 5.672 20.312 4.477 1 97.81 111 LEU A N 1
ATOM 864 C CA . LEU A 1 111 ? 6.184 21.531 3.844 1 97.81 111 LEU A CA 1
ATOM 865 C C . LEU A 1 111 ? 5.387 22.75 4.289 1 97.81 111 LEU A C 1
ATOM 867 O O . LEU A 1 111 ? 5.965 23.781 4.664 1 97.81 111 LEU A O 1
ATOM 871 N N . LYS A 1 112 ? 4.086 22.578 4.23 1 96.69 112 LYS A N 1
ATOM 872 C CA . LYS A 1 112 ? 3.215 23.688 4.621 1 96.69 112 LYS A CA 1
ATOM 873 C C . LYS A 1 112 ? 3.525 24.156 6.039 1 96.69 112 LYS A C 1
ATOM 875 O O . LYS A 1 112 ? 3.666 25.359 6.281 1 96.69 112 LYS A O 1
ATOM 880 N N . LEU A 1 113 ? 3.654 23.281 6.922 1 97.38 113 LEU A N 1
ATOM 881 C CA . LEU A 1 113 ? 3.893 23.609 8.32 1 97.38 113 LEU A CA 1
ATOM 882 C C . LEU A 1 113 ? 5.285 24.203 8.508 1 97.38 113 LEU A C 1
ATOM 884 O O . LEU A 1 113 ? 5.48 25.094 9.344 1 97.38 113 LEU A O 1
ATOM 888 N N . LEU A 1 114 ? 6.223 23.703 7.789 1 97.38 114 LEU A N 1
ATOM 889 C CA . LEU A 1 114 ? 7.566 24.281 7.863 1 97.38 114 LEU A CA 1
ATOM 890 C C . LEU A 1 114 ? 7.586 25.703 7.332 1 97.38 114 LEU A C 1
ATOM 892 O O . LEU A 1 114 ? 8.289 26.562 7.871 1 97.38 114 LEU A O 1
ATOM 896 N N . ARG A 1 115 ? 6.816 25.906 6.301 1 96.31 115 ARG A N 1
ATOM 897 C CA . ARG A 1 115 ? 6.73 27.266 5.762 1 96.31 115 ARG A CA 1
ATOM 898 C C . ARG A 1 115 ? 6.113 28.219 6.781 1 96.31 115 ARG A C 1
ATOM 900 O O . ARG A 1 115 ? 6.566 29.359 6.922 1 96.31 115 ARG A O 1
ATOM 907 N N . LEU A 1 116 ? 5.145 27.766 7.461 1 94.56 116 LEU A N 1
ATOM 908 C CA . LEU A 1 116 ? 4.543 28.562 8.523 1 94.56 116 LEU A CA 1
ATOM 909 C C . LEU A 1 116 ? 5.562 28.875 9.609 1 94.56 116 LEU A C 1
ATOM 911 O O . LEU A 1 116 ? 5.66 30.016 10.062 1 94.56 116 LEU A O 1
ATOM 915 N N . LYS A 1 117 ? 6.305 27.891 9.945 1 95.5 117 LYS A N 1
ATOM 916 C CA . LYS A 1 117 ? 7.332 28.062 10.969 1 95.5 117 LYS A CA 1
ATOM 917 C C . LYS A 1 117 ? 8.43 29 10.492 1 95.5 117 LYS A C 1
ATOM 919 O O . LYS A 1 117 ? 8.898 29.859 11.25 1 95.5 117 LYS A O 1
ATOM 924 N N . ALA A 1 118 ? 8.852 28.812 9.328 1 94.69 118 ALA A N 1
ATOM 925 C CA . ALA A 1 118 ? 9.906 29.625 8.734 1 94.69 118 ALA A CA 1
ATOM 926 C C . ALA A 1 118 ? 9.492 31.094 8.625 1 94.69 118 ALA A C 1
ATOM 928 O O . ALA A 1 118 ? 10.336 31.984 8.664 1 94.69 118 ALA A O 1
ATOM 929 N N . GLY A 1 119 ? 8.195 31.328 8.461 1 92.81 119 GLY A N 1
ATOM 930 C CA . GLY A 1 119 ? 7.684 32.688 8.344 1 92.81 119 GLY A CA 1
ATOM 931 C C . GLY A 1 119 ? 7.754 33.469 9.641 1 92.81 119 GLY A C 1
ATOM 932 O O . GLY A 1 119 ? 7.645 34.688 9.641 1 92.81 119 GLY A O 1
ATOM 933 N N . ARG A 1 120 ? 8.039 32.75 10.695 1 91.44 120 ARG A N 1
ATOM 934 C CA . ARG A 1 120 ? 8.016 33.375 12.008 1 91.44 120 ARG A CA 1
ATOM 935 C C . ARG A 1 120 ? 9.336 34.062 12.312 1 91.44 120 ARG A C 1
ATOM 937 O O . ARG A 1 120 ? 9.398 34.969 13.141 1 91.44 120 ARG A O 1
ATOM 944 N N . SER A 1 121 ? 10.492 33.594 11.703 1 90.75 121 SER A N 1
ATOM 945 C CA . SER A 1 121 ? 11.797 34.219 11.914 1 90.75 121 SER A CA 1
ATOM 946 C C . SER A 1 121 ? 12.734 33.938 10.734 1 90.75 121 SER A C 1
ATOM 948 O O . SER A 1 121 ? 12.68 32.875 10.141 1 90.75 121 SER A O 1
ATOM 950 N N . GLU A 1 122 ? 13.617 34.812 10.547 1 91 122 GLU A N 1
ATOM 951 C CA . GLU A 1 122 ? 14.602 34.688 9.484 1 91 122 GLU A CA 1
ATOM 952 C C . GLU A 1 122 ? 15.578 33.562 9.773 1 91 122 GLU A C 1
ATOM 954 O O . GLU A 1 122 ? 16.016 32.844 8.859 1 91 122 GLU A O 1
ATOM 959 N N . ALA A 1 123 ? 15.898 33.438 10.992 1 93.31 123 ALA A N 1
ATOM 960 C CA . ALA A 1 123 ? 16.797 32.344 11.383 1 93.31 123 ALA A CA 1
ATOM 961 C C . ALA A 1 123 ? 16.188 30.984 11.062 1 93.31 123 ALA A C 1
ATOM 963 O O . ALA A 1 123 ? 16.875 30.094 10.547 1 93.31 123 ALA A O 1
ATOM 964 N N . ASP A 1 124 ? 14.961 30.875 11.352 1 91.62 124 ASP A N 1
ATOM 965 C CA . ASP A 1 124 ? 14.266 29.625 11.055 1 91.62 124 ASP A CA 1
ATOM 966 C C . ASP A 1 124 ? 14.172 29.391 9.547 1 91.62 124 ASP A C 1
ATOM 968 O O . ASP A 1 124 ? 14.336 28.266 9.07 1 91.62 124 ASP A O 1
ATOM 972 N N . LYS A 1 125 ? 13.953 30.438 8.859 1 94.44 125 LYS A N 1
ATOM 973 C CA . LYS A 1 125 ? 13.852 30.344 7.406 1 94.44 125 LYS A CA 1
ATOM 974 C C . LYS A 1 125 ? 15.133 29.766 6.805 1 94.44 125 LYS A C 1
ATOM 976 O O . LYS A 1 125 ? 15.086 28.828 6.008 1 94.44 125 LYS A O 1
ATOM 981 N N . VAL A 1 126 ? 16.172 30.281 7.219 1 96.19 126 VAL A N 1
ATOM 982 C CA . VAL A 1 126 ? 17.484 29.875 6.699 1 96.19 126 VAL A CA 1
ATOM 983 C C . VAL A 1 126 ? 17.75 28.406 7.074 1 96.19 126 VAL A C 1
ATOM 985 O O . VAL A 1 126 ? 18.203 27.625 6.246 1 96.19 126 VAL A O 1
ATOM 988 N N . ARG A 1 127 ? 17.5 28.078 8.266 1 96.19 127 ARG A N 1
ATOM 989 C CA . ARG A 1 127 ? 17.781 26.734 8.797 1 96.19 127 ARG A CA 1
ATOM 990 C C . ARG A 1 127 ? 16.906 25.688 8.125 1 96.19 127 ARG A C 1
ATOM 992 O O . ARG A 1 127 ? 17.359 24.578 7.844 1 96.19 127 ARG A O 1
ATOM 999 N N . LEU A 1 128 ? 15.633 26.094 7.844 1 97.31 128 LEU A N 1
ATOM 1000 C CA . LEU A 1 128 ? 14.648 25.109 7.398 1 97.31 128 LEU A CA 1
ATOM 1001 C C . LEU A 1 128 ? 14.602 25.047 5.875 1 97.31 128 LEU A C 1
ATOM 1003 O O . LEU A 1 128 ? 14.039 24.094 5.309 1 97.31 128 LEU A O 1
ATOM 1007 N N . ASN A 1 129 ? 15.203 25.984 5.199 1 96.62 129 ASN A N 1
ATOM 1008 C CA . ASN A 1 129 ? 15.094 26.109 3.748 1 96.62 129 ASN A CA 1
ATOM 1009 C C . ASN A 1 129 ? 15.547 24.844 3.035 1 96.62 129 ASN A C 1
ATOM 1011 O O . ASN A 1 129 ? 14.883 24.375 2.107 1 96.62 129 ASN A O 1
ATOM 1015 N N . PRO A 1 130 ? 16.703 24.266 3.443 1 97.5 130 PRO A N 1
ATOM 1016 C CA . PRO A 1 130 ? 17.125 23.047 2.752 1 97.5 130 PRO A CA 1
ATOM 1017 C C . PRO A 1 130 ? 16.078 21.938 2.83 1 97.5 130 PRO A C 1
ATOM 1019 O O . PRO A 1 130 ? 15.836 21.234 1.837 1 97.5 130 PRO A O 1
ATOM 1022 N N . LEU A 1 131 ? 15.5 21.766 3.945 1 97.44 131 LEU A N 1
ATOM 1023 C CA . LEU A 1 131 ? 14.484 20.734 4.121 1 97.44 131 LEU A CA 1
ATOM 1024 C C . LEU A 1 131 ? 13.234 21.062 3.305 1 97.44 131 LEU A C 1
ATOM 1026 O O . LEU A 1 131 ? 12.648 20.172 2.678 1 97.44 131 LEU A O 1
ATOM 1030 N N . MET A 1 132 ? 12.82 22.266 3.303 1 97.12 132 MET A N 1
ATOM 1031 C CA . MET A 1 132 ? 11.656 22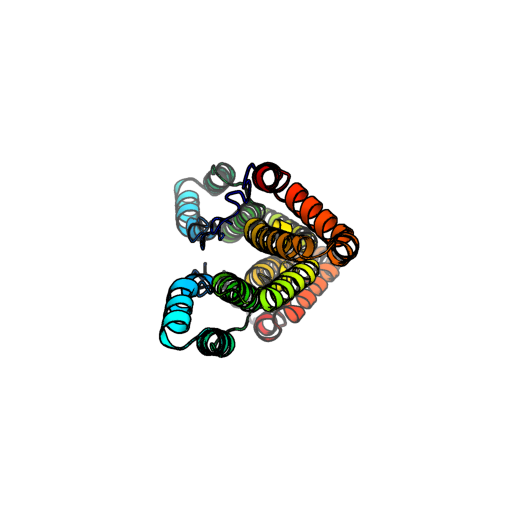.688 2.531 1 97.12 132 MET A CA 1
ATOM 1032 C C . MET A 1 132 ? 11.867 22.438 1.042 1 97.12 132 MET A C 1
ATOM 1034 O O . MET A 1 132 ? 10.961 21.969 0.354 1 97.12 132 MET A O 1
ATOM 1038 N N . GLU A 1 133 ? 13.086 22.688 0.557 1 97.06 133 GLU A N 1
ATOM 1039 C CA . GLU A 1 133 ? 13.414 22.438 -0.845 1 97.06 133 GLU A CA 1
ATOM 1040 C C . GLU A 1 133 ? 13.398 20.938 -1.163 1 97.06 133 GLU A C 1
ATOM 1042 O O . GLU A 1 133 ? 12.953 20.531 -2.236 1 97.06 133 GLU A O 1
ATOM 1047 N N . GLN A 1 134 ? 13.898 20.219 -0.272 1 97.56 134 GLN A N 1
ATOM 1048 C CA . GLN A 1 134 ? 13.898 18.766 -0.436 1 97.56 134 GLN A CA 1
ATOM 1049 C C . GLN A 1 134 ? 12.477 18.219 -0.519 1 97.56 134 GLN A C 1
ATOM 1051 O O . GLN A 1 134 ? 12.18 17.375 -1.365 1 97.56 134 GLN A O 1
ATOM 1056 N N . LEU A 1 135 ? 11.656 18.719 0.345 1 97.38 135 LEU A N 1
ATOM 1057 C CA . LEU A 1 135 ? 10.258 18.297 0.356 1 97.38 135 LEU A CA 1
ATOM 1058 C C . LEU A 1 135 ? 9.562 18.703 -0.939 1 97.38 135 LEU A C 1
ATOM 1060 O O . LEU A 1 135 ? 8.828 17.906 -1.523 1 97.38 135 LEU A O 1
ATOM 1064 N N . LEU A 1 136 ? 9.844 19.859 -1.37 1 96.94 136 LEU A N 1
ATOM 1065 C CA . LEU A 1 136 ? 9.25 20.344 -2.613 1 96.94 136 LEU A CA 1
ATOM 1066 C C . LEU A 1 136 ? 9.688 19.484 -3.793 1 96.94 136 LEU A C 1
ATOM 1068 O O . LEU A 1 136 ? 8.867 19.109 -4.637 1 96.94 136 LEU A O 1
ATOM 1072 N N . ALA A 1 137 ? 10.93 19.125 -3.852 1 96.44 137 ALA A N 1
ATOM 1073 C CA . ALA A 1 137 ? 11.445 18.266 -4.906 1 96.44 137 ALA A CA 1
ATOM 1074 C C . ALA A 1 137 ? 10.766 16.906 -4.883 1 96.44 137 ALA A C 1
ATOM 1076 O O . ALA A 1 137 ? 10.438 16.344 -5.938 1 96.44 137 ALA A O 1
ATOM 1077 N N . GLY A 1 138 ? 10.625 16.422 -3.703 1 95.25 138 GLY A N 1
ATOM 1078 C CA . GLY A 1 138 ? 9.922 15.148 -3.555 1 95.25 138 GLY A CA 1
ATOM 1079 C C . GLY A 1 138 ? 8.484 15.203 -4.035 1 95.25 138 GLY A C 1
ATOM 1080 O O . GLY A 1 138 ? 8.016 14.281 -4.699 1 95.25 138 GLY A O 1
ATOM 1081 N N . LEU A 1 139 ? 7.836 16.25 -3.76 1 96.19 139 LEU A N 1
ATOM 1082 C CA . LEU A 1 139 ? 6.453 16.453 -4.184 1 96.19 139 LEU A CA 1
ATOM 1083 C C . LEU A 1 139 ? 6.355 16.547 -5.703 1 96.19 139 LEU A C 1
ATOM 1085 O O . LEU A 1 139 ? 5.469 15.945 -6.312 1 96.19 139 LEU A O 1
ATOM 1089 N N . ILE A 1 140 ? 7.277 17.203 -6.258 1 95.81 140 ILE A N 1
ATOM 1090 C CA . ILE A 1 140 ? 7.309 17.359 -7.707 1 95.81 140 ILE A CA 1
ATOM 1091 C C . ILE A 1 140 ? 7.57 16.016 -8.367 1 95.81 140 ILE A C 1
ATOM 1093 O O . ILE A 1 140 ? 6.961 15.688 -9.391 1 95.81 140 ILE A O 1
ATOM 1097 N N . ALA A 1 141 ? 8.406 15.305 -7.785 1 93.56 141 ALA A N 1
ATOM 1098 C CA . ALA A 1 141 ? 8.734 13.984 -8.328 1 93.56 141 ALA A CA 1
ATOM 1099 C C . ALA A 1 141 ? 7.527 13.055 -8.266 1 93.56 141 ALA A C 1
ATOM 1101 O O . ALA A 1 141 ? 7.32 12.242 -9.172 1 93.56 141 ALA A O 1
ATOM 1102 N N . VAL A 1 142 ? 6.738 13.188 -7.266 1 91.38 142 VAL A N 1
ATOM 1103 C CA . VAL A 1 142 ? 5.605 12.289 -7.059 1 91.38 142 VAL A CA 1
ATOM 1104 C C . VAL A 1 142 ? 4.438 12.719 -7.945 1 91.38 142 VAL A C 1
ATOM 1106 O O . VAL A 1 142 ? 3.812 11.891 -8.609 1 91.38 142 VAL A O 1
ATOM 1109 N N . ASP A 1 143 ? 4.199 14.008 -8 1 91.88 143 ASP A N 1
ATOM 1110 C CA . ASP A 1 143 ? 3.074 14.555 -8.766 1 91.88 143 ASP A CA 1
ATOM 1111 C C . ASP A 1 143 ? 3.316 16.016 -9.133 1 91.88 143 ASP A C 1
ATOM 1113 O O . ASP A 1 143 ? 2.957 16.922 -8.375 1 91.88 143 ASP A O 1
ATOM 1117 N N . PRO A 1 144 ? 3.836 16.234 -10.25 1 93 144 PRO A N 1
ATOM 1118 C CA . PRO A 1 144 ? 4.188 17.594 -10.656 1 93 144 PRO A CA 1
ATOM 1119 C C . PRO A 1 144 ? 2.973 18.516 -10.742 1 93 144 PRO A C 1
ATOM 1121 O O . PRO A 1 144 ? 3.07 19.703 -10.414 1 93 144 PRO A O 1
ATOM 1124 N N . VAL A 1 145 ? 1.822 18.031 -11.18 1 91.19 145 VAL A N 1
ATOM 1125 C CA . VAL A 1 145 ? 0.63 18.859 -11.352 1 91.19 145 VAL A CA 1
ATOM 1126 C C . VAL A 1 145 ? 0.128 19.328 -9.992 1 91.19 145 VAL A C 1
ATOM 1128 O O . VAL A 1 145 ? -0.072 20.531 -9.781 1 91.19 145 VAL A O 1
ATOM 1131 N N . ARG A 1 146 ? 0.036 18.438 -9.078 1 89.88 146 ARG A N 1
ATOM 1132 C CA . ARG A 1 146 ? -0.447 18.797 -7.75 1 89.88 146 ARG A CA 1
ATOM 1133 C C . ARG A 1 146 ? 0.566 19.672 -7.02 1 89.88 146 ARG A C 1
ATOM 1135 O O . ARG A 1 146 ? 0.187 20.547 -6.242 1 89.88 146 ARG A O 1
ATOM 1142 N N . ALA A 1 147 ? 1.825 19.422 -7.281 1 93.69 147 ALA A N 1
ATOM 1143 C CA . ALA A 1 147 ? 2.887 20.156 -6.602 1 93.69 147 ALA A CA 1
ATOM 1144 C C . ALA A 1 147 ? 2.943 21.609 -7.078 1 93.69 147 ALA A C 1
ATOM 1146 O O . ALA A 1 147 ? 3.496 22.469 -6.395 1 93.69 147 ALA A O 1
ATOM 1147 N N . SER A 1 148 ? 2.361 21.922 -8.203 1 91.69 148 SER A N 1
ATOM 1148 C CA . SER A 1 148 ? 2.439 23.25 -8.781 1 91.69 148 SER A CA 1
ATOM 1149 C C . SER A 1 148 ? 1.763 24.281 -7.887 1 91.69 148 SER A C 1
ATOM 1151 O O . SER A 1 148 ? 2.17 25.453 -7.852 1 91.69 148 SER A O 1
ATOM 1153 N N . VAL A 1 149 ? 0.804 23.812 -7.109 1 86.62 149 VAL A N 1
ATOM 1154 C CA . VAL A 1 149 ? 0.058 24.703 -6.238 1 86.62 149 VAL A CA 1
ATOM 1155 C C . VAL A 1 149 ? 0.912 25.078 -5.027 1 86.62 149 VAL A C 1
ATOM 1157 O O . VAL A 1 149 ? 0.642 26.078 -4.355 1 86.62 149 VAL A O 1
ATOM 1160 N N . LEU A 1 150 ? 1.933 24.312 -4.82 1 86.88 150 LEU A N 1
ATOM 1161 C CA . LEU A 1 150 ? 2.789 24.531 -3.66 1 86.88 150 LEU A CA 1
ATOM 1162 C C . LEU A 1 150 ? 4.031 25.328 -4.043 1 86.88 150 LEU A C 1
ATOM 1164 O O . LEU A 1 150 ? 4.828 25.703 -3.176 1 86.88 150 LEU A O 1
ATOM 1168 N N . CYS A 1 151 ? 4.305 25.531 -5.305 1 79.62 151 CYS A N 1
ATOM 1169 C CA . CYS A 1 151 ? 5.453 26.281 -5.789 1 79.62 151 CYS A CA 1
ATOM 1170 C C . CYS A 1 151 ? 5.18 27.781 -5.75 1 79.62 151 CYS A C 1
ATOM 1172 O O . CYS A 1 151 ? 6.105 28.578 -5.848 1 79.62 151 CYS A O 1
ATOM 1174 N N . ALA A 1 152 ? 3.936 28.156 -5.582 1 62.56 152 ALA A N 1
ATOM 1175 C CA . ALA A 1 152 ? 3.684 29.594 -5.633 1 62.56 152 ALA A CA 1
ATOM 1176 C C . ALA A 1 152 ? 4.016 30.266 -4.301 1 62.56 152 ALA A C 1
ATOM 1178 O O . ALA A 1 152 ? 3.973 29.609 -3.25 1 62.56 152 ALA A O 1
ATOM 1179 N N . MET B 1 1 ? 1.52 -49.375 -1.877 1 30.5 1 MET B N 1
ATOM 1180 C CA . MET B 1 1 ? 2.375 -48.5 -2.68 1 30.5 1 MET B CA 1
ATOM 1181 C C . MET B 1 1 ? 1.931 -47.031 -2.564 1 30.5 1 MET B C 1
ATOM 1183 O O . MET B 1 1 ? 0.802 -46.719 -2.922 1 30.5 1 MET B O 1
ATOM 1187 N N . LEU B 1 2 ? 2.248 -46.219 -1.546 1 31.45 2 LEU B N 1
ATOM 1188 C CA . LEU B 1 2 ? 1.607 -45.188 -0.763 1 31.45 2 LEU B CA 1
ATOM 1189 C C . LEU B 1 2 ? 1.547 -43.875 -1.55 1 31.45 2 LEU B C 1
ATOM 1191 O O . LEU B 1 2 ? 2.58 -43.344 -1.974 1 31.45 2 LEU B O 1
ATOM 1195 N N . ASP B 1 3 ? 0.543 -43.594 -2.494 1 32.75 3 ASP B N 1
ATOM 1196 C CA . ASP B 1 3 ? 0.151 -42.531 -3.414 1 32.75 3 ASP B CA 1
ATOM 1197 C C . ASP B 1 3 ? 0.128 -41.188 -2.709 1 32.75 3 ASP B C 1
ATOM 1199 O O . ASP B 1 3 ? -0.881 -40.812 -2.107 1 32.75 3 ASP B O 1
ATOM 1203 N N . THR B 1 4 ? 1.013 -40.75 -1.871 1 33.72 4 THR B N 1
ATOM 1204 C CA . THR B 1 4 ? 1.123 -39.562 -1.056 1 33.72 4 THR B CA 1
ATOM 1205 C C . THR B 1 4 ? 1.041 -38.312 -1.926 1 33.72 4 THR B C 1
ATOM 1207 O O . THR B 1 4 ? 2.062 -37.688 -2.229 1 33.72 4 THR B O 1
ATOM 1210 N N . THR B 1 5 ? 0.583 -38.375 -3.168 1 35.25 5 THR B N 1
ATOM 1211 C CA . THR B 1 5 ? 0.362 -37.188 -3.992 1 35.25 5 THR B CA 1
ATOM 1212 C C . THR B 1 5 ? -0.396 -36.125 -3.213 1 35.25 5 THR B C 1
ATOM 1214 O O . THR B 1 5 ? -1.612 -36.219 -3.035 1 35.25 5 THR B O 1
ATOM 1217 N N . GLY B 1 6 ? -0.044 -35.812 -1.969 1 31.62 6 GLY B N 1
ATOM 1218 C CA . GLY B 1 6 ? -0.681 -35 -0.938 1 31.62 6 GLY B CA 1
ATOM 1219 C C . GLY B 1 6 ? -1.279 -33.719 -1.472 1 31.62 6 GLY B C 1
ATOM 1220 O O . GLY B 1 6 ? -1.014 -33.344 -2.611 1 31.62 6 GLY B O 1
ATOM 1221 N N . GLY B 1 7 ? -2.277 -33 -0.623 1 32.94 7 GLY B N 1
ATOM 1222 C CA . GLY B 1 7 ? -3.285 -31.969 -0.507 1 32.94 7 GLY B CA 1
ATOM 1223 C C . GLY B 1 7 ? -2.764 -30.594 -0.865 1 32.94 7 GLY B C 1
ATOM 1224 O O . GLY B 1 7 ? -2.951 -29.641 -0.108 1 32.94 7 GLY B O 1
ATOM 1225 N N . TRP B 1 8 ? -1.595 -30.406 -1.262 1 38.25 8 TRP B N 1
ATOM 1226 C CA . TRP B 1 8 ? -1.214 -29.031 -1.586 1 38.25 8 TRP B CA 1
ATOM 1227 C C . TRP B 1 8 ? -2.223 -28.391 -2.533 1 38.25 8 TRP B C 1
ATOM 1229 O O . TRP B 1 8 ? -1.844 -27.703 -3.482 1 38.25 8 TRP B O 1
ATOM 1239 N N . GLY B 1 9 ? -3.387 -29.031 -2.801 1 34.12 9 GLY B N 1
ATOM 1240 C CA . GLY B 1 9 ? -4.391 -28.516 -3.715 1 34.12 9 GLY B CA 1
ATOM 1241 C C . GLY B 1 9 ? -4.461 -27 -3.717 1 34.12 9 GLY B C 1
ATOM 1242 O O . GLY B 1 9 ? -3.512 -26.328 -3.309 1 34.12 9 GLY B O 1
ATOM 1243 N N . ASN B 1 10 ? -5.754 -26.359 -4.129 1 41.94 10 ASN B N 1
ATOM 1244 C CA . ASN B 1 10 ? -6.461 -25.125 -4.457 1 41.94 10 ASN B CA 1
ATOM 1245 C C . ASN B 1 10 ? -6.293 -24.078 -3.363 1 41.94 10 ASN B C 1
ATOM 1247 O O . ASN B 1 10 ? -6.879 -23 -3.438 1 41.94 10 ASN B O 1
ATOM 1251 N N . ASP B 1 11 ? -5.637 -24.359 -2.225 1 46.31 11 ASP B N 1
ATOM 1252 C CA . ASP B 1 11 ? -5.828 -23.672 -0.953 1 46.31 11 ASP B CA 1
ATOM 1253 C C . ASP B 1 11 ? -4.848 -22.516 -0.802 1 46.31 11 ASP B C 1
ATOM 1255 O O . ASP B 1 11 ? -4.57 -22.062 0.314 1 46.31 11 ASP B O 1
ATOM 1259 N N . MET B 1 12 ? -3.955 -22.406 -1.752 1 49.25 12 MET B N 1
ATOM 1260 C CA . MET B 1 12 ? -3.107 -21.297 -1.343 1 49.25 12 MET B CA 1
ATOM 1261 C C . MET B 1 12 ? -3.945 -20.062 -1.039 1 49.25 12 MET B C 1
ATOM 1263 O O . MET B 1 12 ? -4.805 -19.672 -1.835 1 49.25 12 MET B O 1
ATOM 1267 N N . PRO B 1 13 ? -4 -19.672 0.212 1 46.22 13 PRO B N 1
ATOM 1268 C CA . PRO B 1 13 ? -4.836 -18.562 0.678 1 46.22 13 PRO B CA 1
ATOM 1269 C C . PRO B 1 13 ? -4.68 -17.312 -0.175 1 46.22 13 PRO B C 1
ATOM 1271 O O . PRO B 1 13 ? -3.559 -16.938 -0.531 1 46.22 13 PRO B O 1
ATOM 1274 N N . SER B 1 14 ? -5.52 -17.25 -1.176 1 53.69 14 SER B N 1
ATOM 1275 C CA . SER B 1 14 ? -5.641 -15.953 -1.85 1 53.69 14 SER B CA 1
ATOM 1276 C C . SER B 1 14 ? -5.926 -14.836 -0.853 1 53.69 14 SER B C 1
ATOM 1278 O O . SER B 1 14 ? -6.574 -15.055 0.17 1 53.69 14 SER B O 1
ATOM 1280 N N . VAL B 1 15 ? -5.004 -14.07 -0.623 1 52 15 VAL B N 1
ATOM 1281 C CA . VAL B 1 15 ? -5.238 -12.922 0.254 1 52 15 VAL B CA 1
ATOM 1282 C C . VAL B 1 15 ? -6.609 -12.32 -0.042 1 52 15 VAL B C 1
ATOM 1284 O O . VAL B 1 15 ? -6.941 -12.055 -1.2 1 52 15 VAL B O 1
ATOM 1287 N N . PRO B 1 16 ? -7.598 -12.828 0.749 1 45.06 16 PRO B N 1
ATOM 1288 C CA . PRO B 1 16 ? -8.859 -12.109 0.539 1 45.06 16 PRO B CA 1
ATOM 1289 C C . PRO B 1 16 ? -8.656 -10.609 0.373 1 45.06 16 PRO B C 1
ATOM 1291 O O . PRO B 1 16 ? -7.672 -10.055 0.862 1 45.06 16 PRO B O 1
ATOM 1294 N N . VAL B 1 17 ? -9.195 -10.117 -0.674 1 45.09 17 VAL B N 1
ATOM 1295 C CA . VAL B 1 17 ? -9.305 -8.672 -0.829 1 45.09 17 VAL B CA 1
ATOM 1296 C C . VAL B 1 17 ? -9.586 -8.023 0.528 1 45.09 17 VAL B C 1
ATOM 1298 O O . VAL B 1 17 ? -10.672 -8.172 1.083 1 45.09 17 VAL B O 1
ATOM 1301 N N . THR B 1 18 ? -8.93 -8.523 1.469 1 40.31 18 THR B N 1
ATOM 1302 C CA . THR B 1 18 ? -9.211 -7.984 2.795 1 40.31 18 THR B CA 1
ATOM 1303 C C . THR B 1 18 ? -9.656 -6.527 2.705 1 40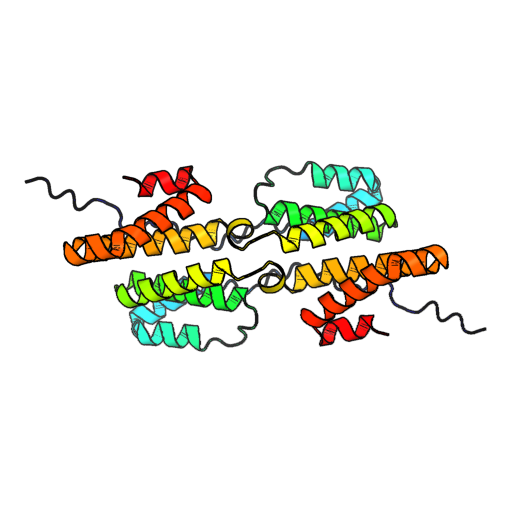.31 18 THR B C 1
ATOM 1305 O O . THR B 1 18 ? -8.875 -5.656 2.312 1 40.31 18 THR B O 1
ATOM 1308 N N . ALA B 1 19 ? -10.75 -6.348 2.168 1 39.19 19 ALA B N 1
ATOM 1309 C CA . ALA B 1 19 ? -11.555 -5.141 2.334 1 39.19 19 ALA B CA 1
ATOM 1310 C C . ALA B 1 19 ? -11.188 -4.41 3.623 1 39.19 19 ALA B C 1
ATOM 1312 O O . ALA B 1 19 ? -11.398 -3.201 3.74 1 39.19 19 ALA B O 1
ATOM 1313 N N . GLY B 1 20 ? -11.188 -5.328 4.719 1 42.16 20 GLY B N 1
ATOM 1314 C CA . GLY B 1 20 ? -11.406 -4.672 6 1 42.16 20 GLY B CA 1
ATOM 1315 C C . GLY B 1 20 ? -10.32 -3.67 6.348 1 42.16 20 GLY B C 1
ATOM 1316 O O . GLY B 1 20 ? -9.977 -3.5 7.52 1 42.16 20 GLY B O 1
ATOM 1317 N N . ASN B 1 21 ? -9.281 -3.748 5.523 1 47.16 21 ASN B N 1
ATOM 1318 C CA . ASN B 1 21 ? -8.391 -2.768 6.137 1 47.16 21 ASN B CA 1
ATOM 1319 C C . ASN B 1 21 ? -9.172 -1.627 6.781 1 47.16 21 ASN B C 1
ATOM 1321 O O . ASN B 1 21 ? -9.93 -0.926 6.102 1 47.16 21 ASN B O 1
ATOM 1325 N N . ASP B 1 22 ? -9.617 -2.01 8 1 55.78 22 ASP B N 1
ATOM 1326 C CA . ASP B 1 22 ? -10.039 -0.954 8.914 1 55.78 22 ASP B CA 1
ATOM 1327 C C . ASP B 1 22 ? -9.422 0.388 8.531 1 55.78 22 ASP B C 1
ATOM 1329 O O . ASP B 1 22 ? -8.203 0.564 8.617 1 55.78 22 ASP B O 1
ATOM 1333 N N . ASP B 1 23 ? -10.016 0.942 7.613 1 79.31 23 ASP B N 1
ATOM 1334 C CA . ASP B 1 23 ? -9.578 2.232 7.086 1 79.31 23 ASP B CA 1
ATOM 1335 C C . ASP B 1 23 ? -9.258 3.209 8.219 1 79.31 23 ASP B C 1
ATOM 1337 O O . ASP B 1 23 ? -10.164 3.84 8.773 1 79.31 23 ASP B O 1
ATOM 1341 N N . ILE B 1 24 ? -8.117 3.057 8.766 1 90.94 24 ILE B N 1
ATOM 1342 C CA . ILE B 1 24 ? -7.621 3.906 9.844 1 90.94 24 ILE B CA 1
ATOM 1343 C C . ILE B 1 24 ? -7.961 5.363 9.547 1 90.94 24 ILE B C 1
ATOM 1345 O O . ILE B 1 24 ? -8.383 6.105 10.438 1 90.94 24 ILE B O 1
ATOM 1349 N N . LEU B 1 25 ? -7.953 5.699 8.328 1 92.88 25 LEU B N 1
ATOM 1350 C CA . LEU B 1 25 ? -8.203 7.094 7.984 1 92.88 25 LEU B CA 1
ATOM 1351 C C . LEU B 1 25 ? -9.68 7.43 8.109 1 92.88 25 LEU B C 1
ATOM 1353 O O . LEU B 1 25 ? -10.047 8.594 8.297 1 92.88 25 LEU B O 1
ATOM 1357 N N . ALA B 1 26 ? -10.414 6.383 8.07 1 91.38 26 ALA B N 1
ATOM 1358 C CA . ALA B 1 26 ? -11.859 6.566 8.211 1 91.38 26 ALA B CA 1
ATOM 1359 C C . ALA B 1 26 ? -12.227 6.941 9.641 1 91.38 26 ALA B C 1
ATOM 1361 O O . ALA B 1 26 ? -13.352 7.375 9.906 1 91.38 26 ALA B O 1
ATOM 1362 N N . LEU B 1 27 ? -11.328 6.852 10.539 1 94 27 LEU B N 1
ATOM 1363 C CA . LEU B 1 27 ? -11.547 7.18 11.945 1 94 27 LEU B CA 1
ATOM 1364 C C . LEU B 1 27 ? -11.469 8.688 12.172 1 94 27 LEU B C 1
ATOM 1366 O O . LEU B 1 27 ? -11.758 9.172 13.266 1 94 27 LEU B O 1
ATOM 1370 N N . GLU B 1 28 ? -11.18 9.453 11.156 1 96.19 28 GLU B N 1
ATOM 1371 C CA . GLU B 1 28 ? -10.883 10.875 11.312 1 96.19 28 GLU B CA 1
ATOM 1372 C C . GLU B 1 28 ? -12.086 11.633 11.867 1 96.19 28 GLU B C 1
ATOM 1374 O O . GLU B 1 28 ? -11.953 12.406 12.812 1 96.19 28 GLU B O 1
ATOM 1379 N N . PRO B 1 29 ? -13.289 11.359 11.398 1 96.56 29 PRO B N 1
ATOM 1380 C CA . PRO B 1 29 ? -14.422 12.102 11.961 1 96.56 29 PRO B CA 1
ATOM 1381 C C . PRO B 1 29 ? -14.625 11.828 13.445 1 96.56 29 PRO B C 1
ATOM 1383 O O . PRO B 1 29 ? -14.922 12.75 14.211 1 96.56 29 PRO B O 1
ATOM 1386 N N . GLU B 1 30 ? -14.43 10.609 13.828 1 96.88 30 GLU B N 1
ATOM 1387 C CA . GLU B 1 30 ? -14.562 10.281 15.242 1 96.88 30 GLU B CA 1
ATOM 1388 C C . GLU B 1 30 ? -13.453 10.93 16.062 1 96.88 30 GLU B C 1
ATOM 1390 O O . GLU B 1 30 ? -13.703 11.406 17.188 1 96.88 30 GLU B O 1
ATOM 1395 N N . ALA B 1 31 ? -12.289 10.938 15.609 1 97.56 31 ALA B N 1
ATOM 1396 C CA . ALA B 1 31 ? -11.172 11.57 16.297 1 97.56 31 ALA B CA 1
ATOM 1397 C C . ALA B 1 31 ? -11.406 13.07 16.469 1 97.56 31 ALA B C 1
ATOM 1399 O O . ALA B 1 31 ? -11.141 13.625 17.531 1 97.56 31 ALA B O 1
ATOM 1400 N N . VAL B 1 32 ? -11.922 13.656 15.422 1 97.94 32 VAL B N 1
ATOM 1401 C CA . VAL B 1 32 ? -12.203 15.086 15.461 1 97.94 32 VAL B CA 1
ATOM 1402 C C . VAL B 1 32 ? -13.297 15.375 16.484 1 97.94 32 VAL B C 1
ATOM 1404 O O . VAL B 1 32 ? -13.188 16.328 17.266 1 97.94 32 VAL B O 1
ATOM 1407 N N . ALA B 1 33 ? -14.273 14.547 16.453 1 98.31 33 ALA B N 1
ATOM 1408 C CA . ALA B 1 33 ? -15.367 14.711 17.406 1 98.31 33 ALA B CA 1
ATOM 1409 C C . ALA B 1 33 ? -14.859 14.602 18.844 1 98.31 33 ALA B C 1
ATOM 1411 O O . ALA B 1 33 ? -15.273 15.367 19.719 1 98.31 33 ALA B O 1
ATOM 1412 N N . LEU B 1 34 ? -13.984 13.719 19.109 1 98.12 34 LEU B N 1
ATOM 1413 C CA . LEU B 1 34 ? -13.406 13.531 20.422 1 98.12 34 LEU B CA 1
ATOM 1414 C C . LEU B 1 34 ? -12.539 14.727 20.812 1 98.12 34 LEU B C 1
ATOM 1416 O O . LEU B 1 34 ? -12.57 15.172 21.969 1 98.12 34 LEU B O 1
ATOM 1420 N N . ALA B 1 35 ? -11.75 15.211 19.922 1 98.25 35 ALA B N 1
ATOM 1421 C CA . ALA B 1 35 ? -10.938 16.391 20.172 1 98.25 35 ALA B CA 1
ATOM 1422 C C . ALA B 1 35 ? -11.805 17.594 20.547 1 98.25 35 ALA B C 1
ATOM 1424 O O . ALA B 1 35 ? -11.453 18.359 21.453 1 98.25 35 ALA B O 1
ATOM 1425 N N . ASP B 1 36 ? -12.945 17.688 19.875 1 98.12 36 ASP B N 1
ATOM 1426 C CA . ASP B 1 36 ? -13.859 18.812 20.125 1 98.12 36 ASP B CA 1
ATOM 1427 C C . ASP B 1 36 ? -14.484 18.703 21.5 1 98.12 36 ASP B C 1
ATOM 1429 O O . ASP B 1 36 ? -14.664 19.703 22.188 1 98.12 36 ASP B O 1
ATOM 1433 N N . SER B 1 37 ? -14.75 17.531 21.859 1 98 37 SER B N 1
ATOM 1434 C CA . SER B 1 37 ? -15.516 17.328 23.094 1 98 37 SER B CA 1
ATOM 1435 C C . SER B 1 37 ? -14.594 17.156 24.297 1 98 37 SER B C 1
ATOM 1437 O O . SER B 1 37 ? -14.875 17.688 25.375 1 98 37 SER B O 1
ATOM 1439 N N . GLU B 1 38 ? -13.469 16.422 24.078 1 98.19 38 GLU B N 1
ATOM 1440 C CA . GLU B 1 38 ? -12.641 16.062 25.234 1 98.19 38 GLU B CA 1
ATOM 1441 C C . GLU B 1 38 ? -11.219 16.594 25.078 1 98.19 38 GLU B C 1
ATOM 1443 O O . GLU B 1 38 ? -10.383 16.422 25.969 1 98.19 38 GLU B O 1
ATOM 1448 N N . GLY B 1 39 ? -10.914 17.219 24.016 1 98.19 39 GLY B N 1
ATOM 1449 C CA . GLY B 1 39 ? -9.609 17.812 23.797 1 98.19 39 GLY B CA 1
ATOM 1450 C C . GLY B 1 39 ? -8.703 16.969 22.906 1 98.19 39 GLY B C 1
ATOM 1451 O O . GLY B 1 39 ? -8.961 15.781 22.703 1 98.19 39 GLY B O 1
ATOM 1452 N N . LEU B 1 40 ? -7.707 17.594 22.391 1 98.19 40 LEU B N 1
ATOM 1453 C CA . LEU B 1 40 ? -6.77 16.969 21.453 1 98.19 40 LEU B CA 1
ATOM 1454 C C . LEU B 1 40 ? -6.059 15.789 22.109 1 98.19 40 LEU B C 1
ATOM 1456 O O . LEU B 1 40 ? -5.93 14.727 21.5 1 98.19 40 LEU B O 1
ATOM 1460 N N . ASP B 1 41 ? -5.59 15.961 23.359 1 98.12 41 ASP B N 1
ATOM 1461 C CA . ASP B 1 41 ? -4.855 14.898 24.031 1 98.12 41 ASP B CA 1
ATOM 1462 C C . ASP B 1 41 ? -5.707 13.641 24.156 1 98.12 41 ASP B C 1
ATOM 1464 O O . ASP B 1 41 ? -5.203 12.523 24.016 1 98.12 41 ASP B O 1
ATOM 1468 N N . ALA B 1 42 ? -6.914 13.836 24.438 1 98.31 42 ALA B N 1
ATOM 1469 C CA . ALA B 1 42 ? -7.832 12.703 24.562 1 98.31 42 ALA B CA 1
ATOM 1470 C C . ALA B 1 42 ? -7.98 11.984 23.219 1 98.31 42 ALA B C 1
ATOM 1472 O O . ALA B 1 42 ? -7.969 10.75 23.172 1 98.31 42 ALA B O 1
ATOM 1473 N N . ALA B 1 43 ? -8.172 12.719 22.156 1 98.56 43 ALA B N 1
ATOM 1474 C CA . ALA B 1 43 ? -8.312 12.148 20.812 1 98.56 43 ALA B CA 1
ATOM 1475 C C . ALA B 1 43 ? -7.059 11.375 20.422 1 98.56 43 ALA B C 1
ATOM 1477 O O . ALA B 1 43 ? -7.152 10.25 19.906 1 98.56 43 ALA B O 1
ATOM 1478 N N . LEU B 1 44 ? -5.879 11.961 20.672 1 98.31 44 LEU B N 1
ATOM 1479 C CA . LEU B 1 44 ? -4.617 11.305 20.328 1 98.31 44 LEU B CA 1
ATOM 1480 C C . LEU B 1 44 ? -4.418 10.039 21.141 1 98.31 44 LEU B C 1
ATOM 1482 O O . LEU B 1 44 ? -3.941 9.031 20.625 1 98.31 44 LEU B O 1
ATOM 1486 N N . ASN B 1 45 ? -4.77 10.078 22.406 1 98.06 45 ASN B N 1
ATOM 1487 C CA . ASN B 1 45 ? -4.695 8.898 23.266 1 98.06 45 ASN B CA 1
ATOM 1488 C C . ASN B 1 45 ? -5.641 7.801 22.781 1 98.06 45 ASN B C 1
ATOM 1490 O O . ASN B 1 45 ? -5.281 6.621 22.781 1 98.06 45 ASN B O 1
ATOM 1494 N N . TRP B 1 46 ? -6.762 8.211 22.406 1 97.62 46 TRP B N 1
ATOM 1495 C CA . TRP B 1 46 ? -7.738 7.277 21.859 1 97.62 46 TRP B CA 1
ATOM 1496 C C . TRP B 1 46 ? -7.195 6.586 20.609 1 97.62 46 TRP B C 1
ATOM 1498 O O . TRP B 1 46 ? -7.316 5.367 20.469 1 97.62 46 TRP B O 1
ATOM 1508 N N . LEU B 1 47 ? -6.617 7.328 19.766 1 96.81 47 LEU B N 1
ATOM 1509 C CA . LEU B 1 47 ? -6.043 6.781 18.547 1 96.81 47 LEU B CA 1
ATOM 1510 C C . LEU B 1 47 ? -4.887 5.836 18.859 1 96.81 47 LEU B C 1
ATOM 1512 O O . LEU B 1 47 ? -4.809 4.738 18.297 1 96.81 47 LEU B O 1
ATOM 1516 N N . GLN B 1 48 ? -4.008 6.238 19.703 1 94.44 48 GLN B N 1
ATOM 1517 C CA . GLN B 1 48 ? -2.797 5.484 20.016 1 94.44 48 GLN B CA 1
ATOM 1518 C C . GLN B 1 48 ? -3.131 4.164 20.703 1 94.44 48 GLN B C 1
ATOM 1520 O O . GLN B 1 48 ? -2.365 3.205 20.625 1 94.44 48 GLN B O 1
ATOM 1525 N N . ASN B 1 49 ? -4.266 4.129 21.359 1 94.25 49 ASN B N 1
ATOM 1526 C CA . ASN B 1 49 ? -4.609 2.957 22.156 1 94.25 49 ASN B CA 1
ATOM 1527 C C . ASN B 1 49 ? -5.578 2.039 21.422 1 94.25 49 ASN B C 1
ATOM 1529 O O . ASN B 1 49 ? -6.16 1.132 22.016 1 94.25 49 ASN B O 1
ATOM 1533 N N . ARG B 1 50 ? -5.695 2.346 20.188 1 89.88 50 ARG B N 1
ATOM 1534 C CA . ARG B 1 50 ? -6.551 1.47 19.391 1 89.88 50 ARG B CA 1
ATOM 1535 C C . ARG B 1 50 ? -5.973 0.061 19.312 1 89.88 50 ARG B C 1
ATOM 1537 O O . ARG B 1 50 ? -4.785 -0.113 19.031 1 89.88 50 ARG B O 1
ATOM 1544 N N . PRO B 1 51 ? -6.762 -0.877 19.547 1 87.69 51 PRO B N 1
ATOM 1545 C CA . PRO B 1 51 ? -6.27 -2.252 19.438 1 87.69 51 PRO B CA 1
ATOM 1546 C C . PRO B 1 51 ? -6.184 -2.742 18 1 87.69 51 PRO B C 1
ATOM 1548 O O . PRO B 1 51 ? -6.785 -2.141 17.094 1 87.69 51 PRO B O 1
ATOM 1551 N N . GLY B 1 52 ? -5.453 -3.77 17.781 1 83.19 52 GLY B N 1
ATOM 1552 C CA . GLY B 1 52 ? -5.465 -4.492 16.516 1 83.19 52 GLY B CA 1
ATOM 1553 C C . GLY B 1 52 ? -4.566 -3.871 15.461 1 83.19 52 GLY B C 1
ATOM 1554 O O . GLY B 1 52 ? -4.746 -4.109 14.266 1 83.19 52 GLY B O 1
ATOM 1555 N N . LEU B 1 53 ? -3.814 -2.904 15.859 1 85.75 53 LEU B N 1
ATOM 1556 C CA . LEU B 1 53 ? -2.852 -2.354 14.906 1 85.75 53 LEU B CA 1
ATOM 1557 C C . LEU B 1 53 ? -1.646 -3.277 14.758 1 85.75 53 LEU B C 1
ATOM 1559 O O . LEU B 1 53 ? -0.774 -3.309 15.633 1 85.75 53 LEU B O 1
ATOM 1563 N N . THR B 1 54 ? -1.615 -4.004 13.719 1 81.62 54 THR B N 1
ATOM 1564 C CA . THR B 1 54 ? -0.594 -5.043 13.672 1 81.62 54 THR B CA 1
ATOM 1565 C C . THR B 1 54 ? 0.318 -4.848 12.461 1 81.62 54 THR B C 1
ATOM 1567 O O . THR B 1 54 ? 1.484 -5.246 12.492 1 81.62 54 THR B O 1
ATOM 1570 N N . THR B 1 55 ? -0.146 -4.199 11.422 1 86.94 55 THR B N 1
ATOM 1571 C CA . THR B 1 55 ? 0.67 -4.105 10.219 1 86.94 55 THR B CA 1
ATOM 1572 C C . THR B 1 55 ? 1.408 -2.771 10.164 1 86.94 55 THR B C 1
ATOM 1574 O O . THR B 1 55 ? 0.99 -1.8 10.797 1 86.94 55 THR B O 1
ATOM 1577 N N . THR B 1 56 ? 2.486 -2.781 9.461 1 92.75 56 THR B N 1
ATOM 1578 C CA . THR B 1 56 ? 3.254 -1.562 9.234 1 92.75 56 THR B CA 1
ATOM 1579 C C . THR B 1 56 ? 2.375 -0.475 8.625 1 92.75 56 THR B C 1
ATOM 1581 O O . THR B 1 56 ? 2.43 0.683 9.047 1 92.75 56 THR B O 1
ATOM 1584 N N . ARG B 1 57 ? 1.56 -0.851 7.715 1 92.44 57 ARG B N 1
ATOM 1585 C CA . ARG B 1 57 ? 0.665 0.086 7.043 1 92.44 57 ARG B CA 1
ATOM 1586 C C . ARG B 1 57 ? -0.299 0.729 8.031 1 92.44 57 ARG B C 1
ATOM 1588 O O . ARG B 1 57 ? -0.456 1.952 8.047 1 92.44 57 ARG B O 1
ATOM 1595 N N . GLN B 1 58 ? -0.894 -0.061 8.852 1 91.06 58 GLN B N 1
ATOM 1596 C CA . GLN B 1 58 ? -1.857 0.445 9.828 1 91.06 58 GLN B CA 1
ATOM 1597 C C . GLN B 1 58 ? -1.201 1.431 10.789 1 91.06 58 GLN B C 1
ATOM 1599 O O . GLN B 1 58 ? -1.771 2.48 11.094 1 91.06 58 GLN B O 1
ATOM 1604 N N . ARG B 1 59 ? -0.041 1.12 11.25 1 93.31 59 ARG B N 1
ATOM 1605 C CA . ARG B 1 59 ? 0.684 2.002 12.156 1 93.31 59 ARG B CA 1
ATOM 1606 C C . ARG B 1 59 ? 1.051 3.312 11.469 1 93.31 59 ARG B C 1
ATOM 1608 O O . ARG B 1 59 ? 0.93 4.387 12.07 1 93.31 59 ARG B O 1
ATOM 1615 N N . TRP B 1 60 ? 1.463 3.16 10.289 1 95.94 60 TRP B N 1
ATOM 1616 C CA . TRP B 1 60 ? 1.812 4.344 9.516 1 95.94 60 TRP B CA 1
ATOM 1617 C C . TRP B 1 60 ? 0.596 5.242 9.305 1 95.94 60 TRP B C 1
ATOM 1619 O O . TRP B 1 60 ? 0.672 6.457 9.508 1 95.94 60 TRP B O 1
ATOM 1629 N N . LEU B 1 61 ? -0.487 4.703 8.984 1 95 61 LEU B N 1
ATOM 1630 C CA . LEU B 1 61 ? -1.716 5.453 8.742 1 95 61 LEU B CA 1
ATOM 1631 C C . LEU B 1 61 ? -2.232 6.078 10.031 1 95 61 LEU B C 1
ATOM 1633 O O . LEU B 1 61 ? -2.795 7.176 10.008 1 95 61 LEU B O 1
ATOM 1637 N N . LEU B 1 62 ? -2.023 5.371 11.094 1 96 62 LEU B N 1
ATOM 1638 C CA . LEU B 1 62 ? -2.412 5.93 12.383 1 96 62 LEU B CA 1
ATOM 1639 C C . LEU B 1 62 ? -1.613 7.191 12.688 1 96 62 LEU B C 1
ATOM 1641 O O . LEU B 1 62 ? -2.176 8.195 13.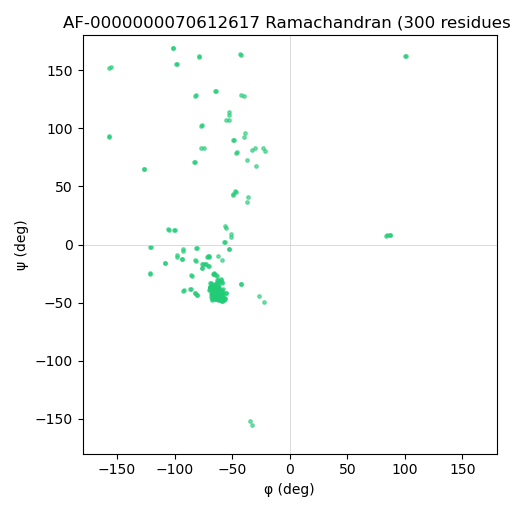133 1 96 62 LEU B O 1
ATOM 1645 N N . ARG B 1 63 ? -0.302 7.117 12.469 1 97.06 63 ARG B N 1
ATOM 1646 C CA . ARG B 1 63 ? 0.557 8.273 12.695 1 97.06 63 ARG B CA 1
ATOM 1647 C C . ARG B 1 63 ? 0.163 9.438 11.789 1 97.06 63 ARG B C 1
ATOM 1649 O O . ARG B 1 63 ? 0.202 10.594 12.203 1 97.06 63 ARG B O 1
ATOM 1656 N N . LEU B 1 64 ? -0.232 9.094 10.578 1 97.44 64 LEU B N 1
ATOM 1657 C CA . LEU B 1 64 ? -0.718 10.133 9.68 1 97.44 64 LEU B CA 1
ATOM 1658 C C . LEU B 1 64 ? -1.971 10.797 10.234 1 97.44 64 LEU B C 1
ATOM 1660 O O . LEU B 1 64 ? -2.066 12.031 10.258 1 97.44 64 LEU B O 1
ATOM 1664 N N . LEU B 1 65 ? -2.859 9.969 10.672 1 97.19 65 LEU B N 1
ATOM 1665 C CA . LEU B 1 65 ? -4.105 10.492 11.227 1 97.19 65 LEU B CA 1
ATOM 1666 C C . LEU B 1 65 ? -3.834 11.375 12.438 1 97.19 65 LEU B C 1
ATOM 1668 O O . LEU B 1 65 ? -4.438 12.438 12.586 1 97.19 65 LEU B O 1
ATOM 1672 N N . MET B 1 66 ? -2.98 10.977 13.242 1 98.19 66 MET B N 1
ATOM 1673 C CA . MET B 1 66 ? -2.576 11.773 14.391 1 98.19 66 MET B CA 1
ATOM 1674 C C . MET B 1 66 ? -2 13.117 13.945 1 98.19 66 MET B C 1
ATOM 1676 O O . MET B 1 66 ? -2.291 14.148 14.547 1 98.19 66 MET B O 1
ATOM 1680 N N . GLY B 1 67 ? -1.201 13.055 12.922 1 98.5 67 GLY B N 1
ATOM 1681 C CA . GLY B 1 67 ? -0.667 14.281 12.367 1 98.5 67 GLY B CA 1
ATOM 1682 C C . GLY B 1 67 ? -1.74 15.219 11.844 1 98.5 67 GLY B C 1
ATOM 1683 O O . GLY B 1 67 ? -1.687 16.422 12.07 1 98.5 67 GLY B O 1
ATOM 1684 N N . ARG B 1 68 ? -2.695 14.641 11.164 1 98 68 ARG B N 1
ATOM 1685 C CA . ARG B 1 68 ? -3.824 15.414 10.664 1 98 68 ARG B CA 1
ATOM 1686 C C . ARG B 1 68 ? -4.555 16.125 11.797 1 98 68 ARG B C 1
ATOM 1688 O O . ARG B 1 68 ? -4.824 17.328 11.711 1 98 68 ARG B O 1
ATOM 1695 N N . ILE B 1 69 ? -4.828 15.43 12.844 1 98.38 69 ILE B N 1
ATOM 1696 C CA . ILE B 1 69 ? -5.586 15.961 13.969 1 98.38 69 ILE B CA 1
ATOM 1697 C C . ILE B 1 69 ? -4.766 17.031 14.68 1 98.38 69 ILE B C 1
ATOM 1699 O O . ILE B 1 69 ? -5.281 18.109 15.008 1 98.38 69 ILE B O 1
ATOM 1703 N N . ALA B 1 70 ? -3.514 16.75 14.898 1 98.56 70 ALA B N 1
ATOM 1704 C CA . ALA B 1 70 ? -2.631 17.719 15.547 1 98.56 70 ALA B CA 1
ATOM 1705 C C . ALA B 1 70 ? -2.576 19.031 14.75 1 98.56 70 ALA B C 1
ATOM 1707 O O . ALA B 1 70 ? -2.658 20.109 15.328 1 98.56 70 ALA B O 1
ATOM 1708 N N . GLU B 1 71 ? -2.424 18.906 13.484 1 98.06 71 GLU B N 1
ATOM 1709 C CA . GLU B 1 71 ? -2.393 20.078 12.633 1 98.06 71 GLU B CA 1
ATOM 1710 C C . GLU B 1 71 ? -3.707 20.859 12.711 1 98.06 71 GLU B C 1
ATOM 1712 O O . GLU B 1 71 ? -3.705 22.078 12.852 1 98.06 71 GLU B O 1
ATOM 1717 N N . GLN B 1 72 ? -4.75 20.172 12.617 1 97.12 72 GLN B N 1
ATOM 1718 C CA . GLN B 1 72 ? -6.078 20.766 12.617 1 97.12 72 GLN B CA 1
ATOM 1719 C C . GLN B 1 72 ? -6.316 21.562 13.898 1 97.12 72 GLN B C 1
ATOM 1721 O O . GLN B 1 72 ? -6.973 22.609 13.867 1 97.12 72 GLN B O 1
ATOM 1726 N N . TYR B 1 73 ? -5.777 21.156 14.969 1 97.56 73 TYR B N 1
ATOM 1727 C CA . TYR B 1 73 ? -6.039 21.797 16.25 1 97.56 73 TYR B CA 1
ATOM 1728 C C . TYR B 1 73 ? -4.852 22.641 16.688 1 97.56 73 TYR B C 1
ATOM 1730 O O . TYR B 1 73 ? -4.703 22.953 17.875 1 97.56 73 TYR B O 1
ATOM 1738 N N . GLY B 1 74 ? -3.992 22.859 15.781 1 96.75 74 GLY B N 1
ATOM 1739 C CA . GLY B 1 74 ? -2.994 23.906 15.945 1 96.75 74 GLY B CA 1
ATOM 1740 C C . GLY B 1 74 ? -1.752 23.438 16.672 1 96.75 74 GLY B C 1
ATOM 1741 O O . GLY B 1 74 ? -0.933 24.25 17.109 1 96.75 74 GLY B O 1
ATOM 1742 N N . LYS B 1 75 ? -1.611 22.188 16.922 1 97.88 75 LYS B N 1
ATOM 1743 C CA . LYS B 1 75 ? -0.36 21.672 17.469 1 97.88 75 LYS B CA 1
ATOM 1744 C C . LYS B 1 75 ? 0.664 21.438 16.359 1 97.88 75 LYS B C 1
ATOM 1746 O O . LYS B 1 75 ? 1.091 20.312 16.125 1 97.88 75 LYS B O 1
ATOM 1751 N N . ASN B 1 76 ? 1.128 22.484 15.844 1 97.44 76 ASN B N 1
ATOM 1752 C CA . ASN B 1 76 ? 1.941 22.469 14.633 1 97.44 76 ASN B CA 1
ATOM 1753 C C . ASN B 1 76 ? 3.281 21.781 14.859 1 97.44 76 ASN B C 1
ATOM 1755 O O . ASN B 1 76 ? 3.758 21.047 13.992 1 97.44 76 ASN B O 1
ATOM 1759 N N . GLU B 1 77 ? 3.9 22.031 16.031 1 97.56 77 GLU B N 1
ATOM 1760 C CA . GLU B 1 77 ? 5.195 21.422 16.297 1 97.56 77 GLU B CA 1
ATOM 1761 C C . GLU B 1 77 ? 5.078 19.891 16.359 1 97.56 77 GLU B C 1
ATOM 1763 O O . GLU B 1 77 ? 5.91 19.188 15.781 1 97.56 77 GLU B O 1
ATOM 1768 N N . LEU B 1 78 ? 4.039 19.531 17 1 98.31 78 LEU B N 1
ATOM 1769 C CA . LEU B 1 78 ? 3.791 18.094 17.062 1 98.31 78 LEU B CA 1
ATOM 1770 C C . LEU B 1 78 ? 3.529 17.531 15.664 1 98.31 78 LEU B C 1
ATOM 1772 O O . LEU B 1 78 ? 4.082 16.484 15.297 1 98.31 78 LEU B O 1
ATOM 1776 N N . ALA B 1 79 ? 2.719 18.141 14.898 1 98.69 79 ALA B N 1
ATOM 1777 C CA . ALA B 1 79 ? 2.396 17.719 13.539 1 98.69 79 ALA B CA 1
ATOM 1778 C C . ALA B 1 79 ? 3.65 17.656 12.672 1 98.69 79 ALA B C 1
ATOM 1780 O O . ALA B 1 79 ? 3.85 16.688 11.93 1 98.69 79 ALA B O 1
ATOM 1781 N N . ILE B 1 80 ? 4.512 18.625 12.781 1 98.62 80 ILE B N 1
ATOM 1782 C CA . ILE B 1 80 ? 5.762 18.656 12.031 1 98.62 80 ILE B CA 1
ATOM 1783 C C . ILE B 1 80 ? 6.586 17.406 12.328 1 98.62 80 ILE B C 1
ATOM 1785 O O . ILE B 1 80 ? 7.078 16.75 11.414 1 98.62 80 ILE B O 1
ATOM 1789 N N . HIS B 1 81 ? 6.691 17.109 13.594 1 98.69 81 HIS B N 1
ATOM 1790 C CA . HIS B 1 81 ? 7.477 15.953 14 1 98.69 81 HIS B CA 1
ATOM 1791 C C . HIS B 1 81 ? 6.863 14.664 13.461 1 98.69 81 HIS B C 1
ATOM 1793 O O . HIS B 1 81 ? 7.586 13.781 13 1 98.69 81 HIS B O 1
ATOM 1799 N N . LEU B 1 82 ? 5.598 14.609 13.492 1 98.62 82 LEU B N 1
ATOM 1800 C CA . LEU B 1 82 ? 4.902 13.414 13.023 1 98.62 82 LEU B CA 1
ATOM 1801 C C . LEU B 1 82 ? 5.078 13.234 11.516 1 98.62 82 LEU B C 1
ATOM 1803 O O . LEU B 1 82 ? 5.398 12.141 11.047 1 98.62 82 LEU B O 1
ATOM 1807 N N . PHE B 1 83 ? 4.902 14.266 10.766 1 98.5 83 PHE B N 1
ATOM 1808 C CA . PHE B 1 83 ? 5.031 14.18 9.312 1 98.5 83 PHE B CA 1
ATOM 1809 C C . PHE B 1 83 ? 6.48 13.922 8.914 1 98.5 83 PHE B C 1
ATOM 1811 O O . PHE B 1 83 ? 6.746 13.195 7.957 1 98.5 83 PHE B O 1
ATOM 1818 N N . ALA B 1 84 ? 7.461 14.477 9.633 1 98.56 84 ALA B N 1
ATOM 1819 C CA . ALA B 1 84 ? 8.875 14.203 9.391 1 98.56 84 ALA B CA 1
ATOM 1820 C C . ALA B 1 84 ? 9.188 12.719 9.578 1 98.56 84 ALA B C 1
ATOM 1822 O O . ALA B 1 84 ? 9.828 12.102 8.727 1 98.56 84 ALA B O 1
ATOM 1823 N N . GLU B 1 85 ? 8.688 12.195 10.656 1 98.12 85 GLU B N 1
ATOM 1824 C CA . GLU B 1 85 ? 8.891 10.781 10.953 1 98.12 85 GLU B CA 1
ATOM 1825 C C . GLU B 1 85 ? 8.258 9.891 9.891 1 98.12 85 GLU B C 1
ATOM 1827 O O . GLU B 1 85 ? 8.859 8.898 9.461 1 98.12 85 GLU B O 1
ATOM 1832 N N . LEU B 1 86 ? 7.082 10.258 9.492 1 97.81 86 LEU B N 1
ATOM 1833 C CA . LEU B 1 86 ? 6.375 9.492 8.469 1 97.81 86 LEU B CA 1
ATOM 1834 C C . LEU B 1 86 ? 7.148 9.492 7.156 1 97.81 86 LEU B C 1
ATOM 1836 O O . LEU B 1 86 ? 7.246 8.461 6.488 1 97.81 86 LEU B O 1
ATOM 1840 N N . GLY B 1 87 ? 7.676 10.617 6.789 1 96.81 87 GLY B N 1
ATOM 1841 C CA . GLY B 1 87 ? 8.492 10.711 5.586 1 96.81 87 GLY B CA 1
ATOM 1842 C C . GLY B 1 87 ? 9.734 9.836 5.637 1 96.81 87 GLY B C 1
ATOM 1843 O O . GLY B 1 87 ? 10.047 9.141 4.672 1 96.81 87 GLY B O 1
ATOM 1844 N N . GLU B 1 88 ? 10.43 9.867 6.715 1 96.12 88 GLU B N 1
ATOM 1845 C CA . GLU B 1 88 ? 11.633 9.062 6.906 1 96.12 88 GLU B CA 1
ATOM 1846 C C . GLU B 1 88 ? 11.312 7.57 6.848 1 96.12 88 GLU B C 1
ATOM 1848 O O . GLU B 1 88 ? 12.016 6.801 6.191 1 96.12 88 GLU B O 1
ATOM 1853 N N . ARG B 1 89 ? 10.297 7.176 7.465 1 94.69 89 ARG B N 1
ATOM 1854 C CA . ARG B 1 89 ? 9.883 5.773 7.48 1 94.69 89 ARG B CA 1
ATOM 1855 C C . ARG B 1 89 ? 9.484 5.305 6.086 1 94.69 89 ARG B C 1
ATOM 1857 O O . ARG B 1 89 ? 9.734 4.156 5.719 1 94.69 89 ARG B O 1
ATOM 1864 N N . ALA B 1 90 ? 8.859 6.191 5.375 1 94.19 90 ALA B N 1
ATOM 1865 C CA . ALA B 1 90 ? 8.422 5.848 4.023 1 94.19 90 ALA B CA 1
ATOM 1866 C C . ALA B 1 90 ? 9.617 5.457 3.148 1 94.19 90 ALA B C 1
ATOM 1868 O O . ALA B 1 90 ? 9.477 4.645 2.23 1 94.19 90 ALA B O 1
ATOM 1869 N N . GLU B 1 91 ? 10.742 5.992 3.389 1 91.75 91 GLU B N 1
ATOM 1870 C CA . GLU B 1 91 ? 11.938 5.727 2.604 1 91.75 91 GLU B CA 1
ATOM 1871 C C . GLU B 1 91 ? 12.484 4.328 2.885 1 91.75 91 GLU B C 1
ATOM 1873 O O . GLU B 1 91 ? 13.266 3.791 2.1 1 91.75 91 GLU B O 1
ATOM 1878 N N . GLU B 1 92 ? 12.008 3.803 3.977 1 91.38 92 GLU B N 1
ATOM 1879 C CA . GLU B 1 92 ? 12.578 2.529 4.406 1 91.38 92 GLU B CA 1
ATOM 1880 C C . GLU B 1 92 ? 11.586 1.387 4.203 1 91.38 92 GLU B C 1
ATOM 1882 O O . GLU B 1 92 ? 11.969 0.214 4.242 1 91.38 92 GLU B O 1
ATOM 1887 N N . VAL B 1 93 ? 10.367 1.749 4.02 1 91.81 93 VAL B N 1
ATOM 1888 C CA . VAL B 1 93 ? 9.32 0.733 3.965 1 91.81 93 VAL B CA 1
ATOM 1889 C C . VAL B 1 93 ? 9.281 0.11 2.572 1 91.81 93 VAL B C 1
ATOM 1891 O O . VAL B 1 93 ? 9.234 0.824 1.567 1 91.81 93 VAL B O 1
ATOM 1894 N N . MET B 1 94 ? 9.32 -1.215 2.512 1 88.88 94 MET B N 1
ATOM 1895 C CA . MET B 1 94 ? 9.188 -1.978 1.272 1 88.88 94 MET B CA 1
ATOM 1896 C C . MET B 1 94 ? 7.785 -2.553 1.131 1 88.88 94 MET B C 1
ATOM 1898 O O . MET B 1 94 ? 7 -2.531 2.082 1 88.88 94 MET B O 1
ATOM 1902 N N . LEU B 1 95 ? 7.543 -3.051 -0.052 1 89.75 95 LEU B N 1
ATOM 1903 C CA . LEU B 1 95 ? 6.234 -3.658 -0.277 1 89.75 95 LEU B CA 1
ATOM 1904 C C . LEU B 1 95 ? 6.02 -4.848 0.655 1 89.75 95 LEU B C 1
ATOM 1906 O O . LEU B 1 95 ? 4.902 -5.082 1.122 1 89.75 95 LEU B O 1
ATOM 1910 N N . SER B 1 96 ? 7.078 -5.543 0.981 1 90.25 96 SER B N 1
ATOM 1911 C CA . SER B 1 96 ? 7 -6.695 1.878 1 90.25 96 SER B CA 1
ATOM 1912 C C . SER B 1 96 ? 6.594 -6.27 3.285 1 90.25 96 SER B C 1
ATOM 1914 O O . SER B 1 96 ? 5.992 -7.055 4.023 1 90.25 96 SER B O 1
ATOM 1916 N N . ASP B 1 97 ? 6.867 -5.043 3.605 1 91 97 ASP B N 1
ATOM 1917 C CA . ASP B 1 97 ? 6.473 -4.512 4.906 1 91 97 ASP B CA 1
ATOM 1918 C C . ASP B 1 97 ? 5.051 -3.963 4.871 1 91 97 ASP B C 1
ATOM 1920 O O . ASP B 1 97 ? 4.285 -4.141 5.82 1 91 97 ASP B O 1
ATOM 1924 N N . TRP B 1 98 ? 4.758 -3.35 3.75 1 93 98 TRP B N 1
ATOM 1925 C CA . TRP B 1 98 ? 3.51 -2.607 3.607 1 93 98 TRP B CA 1
ATOM 1926 C C . TRP B 1 98 ? 2.355 -3.543 3.266 1 93 98 TRP B C 1
ATOM 1928 O O . TRP B 1 98 ? 1.243 -3.375 3.77 1 93 98 TRP B O 1
ATOM 1938 N N . GLU B 1 99 ? 2.602 -4.477 2.4 1 92.06 99 GLU B N 1
ATOM 1939 C CA . GLU B 1 99 ? 1.631 -5.477 1.966 1 92.06 99 GLU B CA 1
ATOM 1940 C C . GLU B 1 99 ? 2.18 -6.891 2.141 1 92.06 99 GLU B C 1
ATOM 1942 O O . GLU B 1 99 ? 2.316 -7.633 1.166 1 92.06 99 GLU B O 1
ATOM 1947 N N . PRO B 1 100 ? 2.395 -7.258 3.354 1 91.88 100 PRO B N 1
ATOM 1948 C CA . PRO B 1 100 ? 3.049 -8.555 3.559 1 91.88 100 PRO B CA 1
ATOM 1949 C C . PRO B 1 100 ? 2.211 -9.727 3.053 1 91.88 100 PRO B C 1
ATOM 1951 O O . PRO B 1 100 ? 2.76 -10.703 2.539 1 91.88 100 PRO B O 1
ATOM 1954 N N . GLU B 1 101 ? 0.954 -9.625 3.139 1 91.31 101 GLU B N 1
ATOM 1955 C CA . GLU B 1 101 ? 0.093 -10.727 2.73 1 91.31 101 GLU B CA 1
ATOM 1956 C C . GLU B 1 101 ? 0.118 -10.922 1.217 1 91.31 101 GLU B C 1
ATOM 1958 O O . GLU B 1 101 ? 0.128 -12.055 0.728 1 91.31 101 GLU B O 1
ATOM 1963 N N . LEU B 1 102 ? 0.141 -9.805 0.51 1 92.69 102 LEU B N 1
ATOM 1964 C CA . LEU B 1 102 ? 0.205 -9.875 -0.946 1 92.69 102 LEU B CA 1
ATOM 1965 C C . LEU B 1 102 ? 1.521 -10.5 -1.402 1 92.69 102 LEU B C 1
ATOM 1967 O O . LEU B 1 102 ? 1.533 -11.352 -2.291 1 92.69 102 LEU B O 1
ATOM 1971 N N . LEU B 1 103 ? 2.578 -10.047 -0.745 1 94.12 103 LEU B N 1
ATOM 1972 C CA . LEU B 1 103 ? 3.879 -10.578 -1.131 1 94.12 103 LEU B CA 1
ATOM 1973 C C . LEU B 1 103 ? 3.99 -12.055 -0.766 1 94.12 103 LEU B C 1
ATOM 1975 O O . LEU B 1 103 ? 4.562 -12.844 -1.523 1 94.12 103 LEU B O 1
ATOM 1979 N N . PHE B 1 104 ? 3.457 -12.438 0.363 1 95.56 104 PHE B N 1
ATOM 1980 C CA . PHE B 1 104 ? 3.463 -13.844 0.761 1 95.56 104 PHE B CA 1
ATOM 1981 C C . PHE B 1 104 ? 2.758 -14.703 -0.28 1 95.56 104 PHE B C 1
ATOM 1983 O O . PHE B 1 104 ? 3.273 -15.75 -0.681 1 95.56 104 PHE B O 1
ATOM 1990 N N . GLU B 1 105 ? 1.62 -14.211 -0.688 1 95.5 105 GLU B N 1
ATOM 1991 C CA . GLU B 1 105 ? 0.865 -14.969 -1.678 1 95.5 105 GLU B CA 1
ATOM 1992 C C . GLU B 1 105 ? 1.68 -15.18 -2.951 1 95.5 105 GLU B C 1
ATOM 1994 O O . GLU B 1 105 ? 1.769 -16.297 -3.461 1 95.5 105 GLU B O 1
ATOM 1999 N N . VAL B 1 106 ? 2.277 -14.125 -3.432 1 97.44 106 VAL B N 1
ATOM 2000 C CA . VAL B 1 106 ? 3.051 -14.18 -4.668 1 97.44 106 VAL B CA 1
ATOM 2001 C C . VAL B 1 106 ? 4.184 -15.195 -4.527 1 97.44 106 VAL B C 1
ATOM 2003 O O . VAL B 1 106 ? 4.34 -16.078 -5.371 1 97.44 106 VAL B O 1
ATOM 2006 N N . GLN B 1 107 ? 4.906 -15.117 -3.48 1 97.38 107 GLN B N 1
ATOM 2007 C CA . GLN B 1 107 ? 6.066 -15.984 -3.277 1 97.38 107 GLN B CA 1
ATOM 2008 C C . GLN B 1 107 ? 5.645 -17.422 -3.037 1 97.38 107 GLN B C 1
ATOM 2010 O O . GLN B 1 107 ? 6.293 -18.359 -3.52 1 97.38 107 GLN B O 1
ATOM 2015 N N . ALA B 1 108 ? 4.582 -17.609 -2.33 1 97.19 108 ALA B N 1
ATOM 2016 C CA . ALA B 1 108 ? 4.086 -18.953 -2.033 1 97.19 108 ALA B CA 1
ATOM 2017 C C . ALA B 1 108 ? 3.596 -19.641 -3.299 1 97.19 108 ALA B C 1
ATOM 2019 O O . ALA B 1 108 ? 3.914 -20.812 -3.535 1 97.19 108 ALA B O 1
ATOM 2020 N N . ARG B 1 109 ? 2.832 -18.906 -4.066 1 97.62 109 ARG B N 1
ATOM 2021 C CA . ARG B 1 109 ? 2.342 -19.484 -5.316 1 97.62 109 ARG B CA 1
ATOM 2022 C C . ARG B 1 109 ? 3.494 -19.797 -6.266 1 97.62 109 ARG B C 1
ATOM 2024 O O . ARG B 1 109 ? 3.496 -20.828 -6.934 1 97.62 109 ARG B O 1
ATOM 2031 N N . HIS B 1 110 ? 4.441 -18.875 -6.328 1 98.38 110 HIS B N 1
ATOM 2032 C CA . HIS B 1 110 ? 5.629 -19.109 -7.145 1 98.38 110 HIS B CA 1
ATOM 2033 C C . HIS B 1 110 ? 6.352 -20.375 -6.715 1 98.38 110 HIS B C 1
ATOM 2035 O O . HIS B 1 110 ? 6.656 -21.234 -7.543 1 98.38 110 HIS B O 1
ATOM 2041 N N . LEU B 1 111 ? 6.559 -20.531 -5.457 1 97.75 111 LEU B N 1
ATOM 2042 C CA . LEU B 1 111 ? 7.246 -21.688 -4.91 1 97.75 111 LEU B CA 1
ATOM 2043 C C . LEU B 1 111 ? 6.492 -22.969 -5.238 1 97.75 111 LEU B C 1
ATOM 2045 O O . LEU B 1 111 ? 7.09 -23.953 -5.699 1 97.75 111 LEU B O 1
ATOM 2049 N N . LYS B 1 112 ? 5.203 -22.906 -5 1 96.69 112 LYS B N 1
ATOM 2050 C CA . LYS B 1 112 ? 4.375 -24.078 -5.266 1 96.69 112 LYS B CA 1
ATOM 2051 C C . LYS B 1 112 ? 4.52 -24.531 -6.715 1 96.69 112 LYS B C 1
ATOM 2053 O O . LYS B 1 112 ? 4.719 -25.719 -6.98 1 96.69 112 LYS B O 1
ATOM 2058 N N . LEU B 1 113 ? 4.445 -23.656 -7.598 1 97.38 113 LEU B N 1
ATOM 2059 C CA . LEU B 1 113 ? 4.504 -23.984 -9.016 1 97.38 113 LEU B CA 1
ATOM 2060 C C . LEU B 1 113 ? 5.898 -24.453 -9.406 1 97.38 113 LEU B C 1
ATOM 2062 O O . LEU B 1 113 ? 6.043 -25.328 -10.266 1 97.38 113 LEU B O 1
ATOM 2066 N N . LEU B 1 114 ? 6.902 -23.891 -8.836 1 97.38 114 LEU B N 1
ATOM 2067 C CA . LEU B 1 114 ? 8.258 -24.359 -9.102 1 97.38 114 LEU B CA 1
ATOM 2068 C C . LEU B 1 114 ? 8.461 -25.781 -8.586 1 97.38 114 LEU B C 1
ATOM 2070 O O . LEU B 1 114 ? 9.148 -26.578 -9.219 1 97.38 114 LEU B O 1
ATOM 2074 N N . ARG B 1 115 ? 7.863 -26.031 -7.449 1 96.25 115 ARG B N 1
ATOM 2075 C CA . ARG B 1 115 ? 7.961 -27.391 -6.91 1 96.25 115 ARG B CA 1
ATOM 2076 C C . ARG B 1 115 ? 7.285 -28.391 -7.836 1 96.25 115 ARG B C 1
ATOM 2078 O O . ARG B 1 115 ? 7.801 -29.5 -8.047 1 96.25 115 ARG B O 1
ATOM 2085 N N . LEU B 1 116 ? 6.203 -28 -8.375 1 94.56 116 LEU B N 1
ATOM 2086 C CA . LEU B 1 116 ? 5.523 -28.859 -9.344 1 94.56 116 LEU B CA 1
ATOM 2087 C C . LEU B 1 116 ? 6.398 -29.109 -10.57 1 94.56 116 LEU B C 1
ATOM 2089 O O . LEU B 1 116 ? 6.52 -30.234 -11.039 1 94.56 116 LEU B O 1
ATOM 2093 N N . LYS B 1 117 ? 7.004 -28.047 -11 1 95.5 117 LYS B N 1
ATOM 2094 C CA . LYS B 1 117 ? 7.883 -28.141 -12.156 1 95.5 117 LYS B CA 1
ATOM 2095 C C . LYS B 1 117 ? 9.117 -28.984 -11.852 1 95.5 117 LYS B C 1
ATOM 2097 O O . LYS B 1 117 ? 9.531 -29.812 -12.664 1 95.5 117 LYS B O 1
ATOM 2102 N N . ALA B 1 118 ? 9.68 -28.781 -10.75 1 94.56 118 ALA B N 1
ATOM 2103 C CA . ALA B 1 118 ? 10.875 -29.5 -10.312 1 94.56 118 ALA B CA 1
ATOM 2104 C C . ALA B 1 118 ? 10.586 -30.984 -10.156 1 94.56 118 ALA B C 1
ATOM 2106 O O . ALA B 1 118 ? 11.484 -31.828 -10.32 1 94.56 118 ALA B O 1
ATOM 2107 N N . GLY B 1 119 ? 9.352 -31.328 -9.812 1 92.69 119 GLY B N 1
ATOM 2108 C CA . GLY B 1 119 ? 8.969 -32.719 -9.625 1 92.69 119 GLY B CA 1
ATOM 2109 C C . GLY B 1 119 ? 8.914 -33.5 -10.93 1 92.69 119 GLY B C 1
ATOM 2110 O O . GLY B 1 119 ? 8.891 -34.75 -10.922 1 92.69 119 GLY B O 1
ATOM 2111 N N . ARG B 1 120 ? 9.008 -32.781 -12.008 1 91.25 120 ARG B N 1
ATOM 2112 C CA . ARG B 1 120 ? 8.844 -33.406 -13.312 1 91.25 120 ARG B CA 1
ATOM 2113 C C . ARG B 1 120 ? 10.164 -34 -13.797 1 91.25 120 ARG B C 1
ATOM 2115 O O . ARG B 1 120 ? 10.172 -34.906 -14.625 1 91.25 120 ARG B O 1
ATOM 2122 N N . SER B 1 121 ? 11.359 -33.469 -13.352 1 90.62 121 SER B N 1
ATOM 2123 C CA . SER B 1 121 ? 12.672 -33.969 -13.734 1 90.62 121 SER B CA 1
ATOM 2124 C C . SER B 1 121 ? 13.727 -33.594 -12.703 1 90.62 121 SER B C 1
ATOM 2126 O O . SER B 1 121 ? 13.68 -32.531 -12.102 1 90.62 121 SER B O 1
ATOM 2128 N N . GLU B 1 122 ? 14.688 -34.406 -12.641 1 90.94 122 GLU B N 1
ATOM 2129 C CA . GLU B 1 122 ? 15.805 -34.188 -11.727 1 90.94 122 GLU B CA 1
ATOM 2130 C C . GLU B 1 122 ? 16.641 -33 -12.156 1 90.94 122 GLU B C 1
ATOM 2132 O O . GLU B 1 122 ? 17.141 -32.25 -11.312 1 90.94 122 GLU B O 1
ATOM 2137 N N . ALA B 1 123 ? 16.781 -32.844 -13.406 1 93.12 123 ALA B N 1
ATOM 2138 C CA . ALA B 1 123 ? 17.516 -31.703 -13.922 1 93.12 123 ALA B CA 1
ATOM 2139 C C . ALA B 1 123 ? 16.844 -30.391 -13.516 1 93.12 123 ALA B C 1
ATOM 2141 O O . ALA B 1 123 ? 17.531 -29.438 -13.094 1 93.12 123 ALA B O 1
ATOM 2142 N N . ASP B 1 124 ? 15.578 -30.375 -13.625 1 91.56 124 ASP B N 1
ATOM 2143 C CA . ASP B 1 124 ? 14.836 -29.188 -13.219 1 91.56 124 ASP B CA 1
ATOM 2144 C C . ASP B 1 124 ? 14.945 -28.953 -11.711 1 91.56 124 ASP B C 1
ATOM 2146 O O . ASP B 1 124 ? 15.086 -27.828 -11.266 1 91.56 124 ASP B O 1
ATOM 2150 N N . LYS B 1 125 ? 14.922 -30.016 -11.008 1 94.25 125 LYS B N 1
ATOM 2151 C CA . LYS B 1 125 ? 15.016 -29.906 -9.555 1 94.25 125 LYS B CA 1
ATOM 2152 C C . LYS B 1 125 ? 16.328 -29.219 -9.141 1 94.25 125 LYS B C 1
ATOM 2154 O O . LYS B 1 125 ? 16.312 -28.281 -8.336 1 94.25 125 LYS B O 1
ATOM 2159 N N . VAL B 1 126 ? 17.344 -29.641 -9.703 1 96.12 126 VAL B N 1
ATOM 2160 C CA . VAL B 1 126 ? 18.656 -29.125 -9.375 1 96.12 126 VAL B CA 1
ATOM 2161 C C . VAL B 1 126 ? 18.766 -27.656 -9.781 1 96.12 126 VAL B C 1
ATOM 2163 O O . VAL B 1 126 ? 19.266 -26.828 -9.023 1 96.12 126 VAL B O 1
ATOM 2166 N N . ARG B 1 127 ? 18.297 -27.344 -10.922 1 96.12 127 ARG B N 1
ATOM 2167 C CA . ARG B 1 127 ? 18.391 -26 -11.492 1 96.12 127 ARG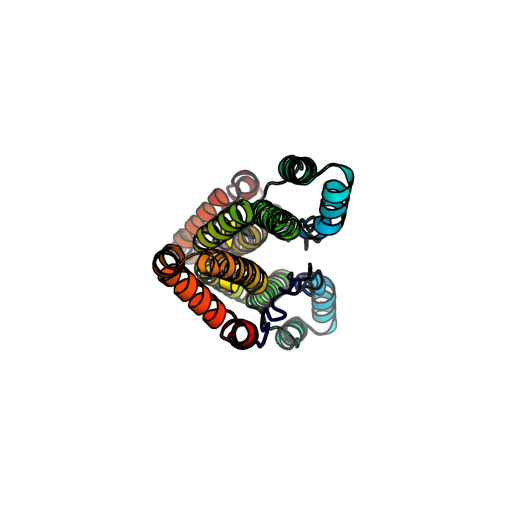 B CA 1
ATOM 2168 C C . ARG B 1 127 ? 17.531 -25.016 -10.695 1 96.12 127 ARG B C 1
ATOM 2170 O O . ARG B 1 127 ? 17.938 -23.859 -10.477 1 96.12 127 ARG B O 1
ATOM 2177 N N . LEU B 1 128 ? 16.359 -25.531 -10.227 1 97.31 128 LEU B N 1
ATOM 2178 C CA . LEU B 1 128 ? 15.367 -24.625 -9.641 1 97.31 128 LEU B CA 1
ATOM 2179 C C . LEU B 1 128 ? 15.539 -24.547 -8.125 1 97.31 128 LEU B C 1
ATOM 2181 O O . LEU B 1 128 ? 14.992 -23.641 -7.484 1 97.31 128 LEU B O 1
ATOM 2185 N N . ASN B 1 129 ? 16.312 -25.422 -7.543 1 96.56 129 ASN B N 1
ATOM 2186 C CA . ASN B 1 129 ? 16.422 -25.562 -6.094 1 96.56 129 ASN B CA 1
ATOM 2187 C C . ASN B 1 129 ? 16.875 -24.25 -5.445 1 96.56 129 ASN B C 1
ATOM 2189 O O . ASN B 1 129 ? 16.312 -23.828 -4.434 1 96.56 129 ASN B O 1
ATOM 2193 N N . PRO B 1 130 ? 17.906 -23.594 -6.012 1 97.5 130 PRO B N 1
ATOM 2194 C CA . PRO B 1 130 ? 18.328 -22.328 -5.383 1 97.5 130 PRO B CA 1
ATOM 2195 C C . PRO B 1 130 ? 17.203 -21.297 -5.309 1 97.5 130 PRO B C 1
ATOM 2197 O O . PRO B 1 130 ? 17.047 -20.625 -4.289 1 97.5 130 PRO B O 1
ATOM 2200 N N . LEU B 1 131 ? 16.453 -21.188 -6.34 1 97.38 131 LEU B N 1
ATOM 2201 C CA . LEU B 1 131 ? 15.344 -20.25 -6.367 1 97.38 131 LEU B CA 1
ATOM 2202 C C . LEU B 1 131 ? 14.258 -20.656 -5.383 1 97.38 131 LEU B C 1
ATOM 2204 O O . LEU B 1 131 ? 13.703 -19.812 -4.672 1 97.38 131 LEU B O 1
ATOM 2208 N N . MET B 1 132 ? 13.945 -21.891 -5.32 1 97.06 132 MET B N 1
ATOM 2209 C CA . MET B 1 132 ? 12.938 -22.391 -4.391 1 97.06 132 MET B CA 1
ATOM 2210 C C . MET B 1 132 ? 13.336 -22.109 -2.947 1 97.06 132 MET B C 1
ATOM 2212 O O . MET B 1 132 ? 12.5 -21.719 -2.135 1 97.06 132 MET B O 1
ATOM 2216 N N . GLU B 1 133 ? 14.617 -22.266 -2.639 1 97.06 133 GLU B N 1
ATOM 2217 C CA . GLU B 1 133 ? 15.125 -21.984 -1.298 1 97.06 133 GLU B CA 1
ATOM 2218 C C . GLU B 1 133 ? 15.039 -20.5 -0.977 1 97.06 133 GLU B C 1
ATOM 2220 O O . GLU B 1 133 ? 14.719 -20.125 0.152 1 97.06 133 GLU B O 1
ATOM 2225 N N . GLN B 1 134 ? 15.344 -19.75 -1.923 1 97.5 134 GLN B N 1
ATOM 2226 C CA . GLN B 1 134 ? 15.258 -18.297 -1.756 1 97.5 134 GLN B CA 1
ATOM 2227 C C . GLN B 1 134 ? 13.82 -17.859 -1.47 1 97.5 134 GLN B C 1
ATOM 2229 O O . GLN B 1 134 ? 13.578 -17.031 -0.588 1 97.5 134 GLN B O 1
ATOM 2234 N N . LEU B 1 135 ? 12.93 -18.422 -2.209 1 97.38 135 LEU B N 1
ATOM 2235 C CA . LEU B 1 135 ? 11.516 -18.109 -2.02 1 97.38 135 LEU B CA 1
ATOM 2236 C C . LEU B 1 135 ? 11.047 -18.562 -0.64 1 97.38 135 LEU B C 1
ATOM 2238 O O . LEU B 1 135 ? 10.336 -17.812 0.046 1 97.38 135 LEU B O 1
ATOM 2242 N N . LEU B 1 136 ? 11.484 -19.688 -0.263 1 96.94 136 LEU B N 1
ATOM 2243 C CA . LEU B 1 136 ? 11.109 -20.203 1.051 1 96.94 136 LEU B CA 1
ATOM 2244 C C . LEU B 1 136 ? 11.641 -19.297 2.158 1 96.94 136 LEU B C 1
ATOM 2246 O O . LEU B 1 136 ? 10.922 -19 3.113 1 96.94 136 LEU B O 1
ATOM 2250 N N . ALA B 1 137 ? 12.844 -18.859 2.045 1 96.5 137 ALA B N 1
ATOM 2251 C CA . ALA B 1 137 ? 13.445 -17.938 3.016 1 96.5 137 ALA B CA 1
ATOM 2252 C C . ALA B 1 137 ? 12.656 -16.641 3.096 1 96.5 137 ALA B C 1
ATOM 2254 O O . ALA B 1 137 ? 12.438 -16.109 4.184 1 96.5 137 ALA B O 1
ATOM 2255 N N . GLY B 1 138 ? 12.305 -16.172 1.938 1 95.31 138 GLY B N 1
ATOM 2256 C CA . GLY B 1 138 ? 11.492 -14.969 1.895 1 95.31 138 GLY B CA 1
ATOM 2257 C C . GLY B 1 138 ? 10.148 -15.133 2.574 1 95.31 138 GLY B C 1
ATOM 2258 O O . GLY B 1 138 ? 9.703 -14.242 3.301 1 95.31 138 GLY B O 1
ATOM 2259 N N . LEU B 1 139 ? 9.555 -16.234 2.398 1 96.19 139 LEU B N 1
ATOM 2260 C CA . LEU B 1 139 ? 8.266 -16.531 3.014 1 96.19 139 LEU B CA 1
ATOM 2261 C C . LEU B 1 139 ? 8.398 -16.625 4.531 1 96.19 139 LEU B C 1
ATOM 2263 O O . LEU B 1 139 ? 7.559 -16.094 5.262 1 96.19 139 LEU B O 1
ATOM 2267 N N . ILE B 1 140 ? 9.43 -17.219 4.945 1 95.81 140 ILE B N 1
ATOM 2268 C CA . ILE B 1 140 ? 9.68 -17.359 6.375 1 95.81 140 ILE B CA 1
ATOM 2269 C C . ILE B 1 140 ? 9.93 -15.977 6.996 1 95.81 140 ILE B C 1
ATOM 2271 O O . ILE B 1 140 ? 9.445 -15.688 8.094 1 95.81 140 ILE B O 1
ATOM 2275 N N . ALA B 1 141 ? 10.625 -15.203 6.309 1 93.69 141 ALA B N 1
ATOM 2276 C CA . ALA B 1 141 ? 10.922 -13.859 6.801 1 93.69 141 ALA B CA 1
ATOM 2277 C C . ALA B 1 141 ? 9.648 -13.023 6.918 1 93.69 141 ALA B C 1
ATOM 2279 O O . ALA B 1 141 ? 9.516 -12.219 7.844 1 93.69 141 ALA B O 1
ATOM 2280 N N . VAL B 1 142 ? 8.734 -13.219 6.039 1 91.5 142 VAL B N 1
ATOM 2281 C CA . VAL B 1 142 ? 7.52 -12.414 6 1 91.5 142 VAL B CA 1
ATOM 2282 C C . VAL B 1 142 ? 6.527 -12.93 7.043 1 91.5 142 VAL B C 1
ATOM 2284 O O . VAL B 1 142 ? 5.941 -12.141 7.789 1 91.5 142 VAL B O 1
ATOM 2287 N N . ASP B 1 143 ? 6.398 -14.25 7.125 1 91.88 143 ASP B N 1
ATOM 2288 C CA . ASP B 1 143 ? 5.441 -14.875 8.031 1 91.88 143 ASP B CA 1
ATOM 2289 C C . ASP B 1 143 ? 5.848 -16.312 8.359 1 91.88 143 ASP B C 1
ATOM 2291 O O . ASP B 1 143 ? 5.461 -17.25 7.66 1 91.88 143 ASP B O 1
ATOM 2295 N N . PRO B 1 144 ? 6.543 -16.469 9.391 1 92.94 144 PRO B N 1
ATOM 2296 C CA . PRO B 1 144 ? 7.059 -17.797 9.734 1 92.94 144 PRO B CA 1
ATOM 2297 C C . PRO B 1 144 ? 5.945 -18.812 9.992 1 92.94 144 PRO B C 1
ATOM 2299 O O . PRO B 1 144 ? 6.09 -20 9.648 1 92.94 144 PRO B O 1
ATOM 2302 N N . VAL B 1 145 ? 4.836 -18.422 10.586 1 91.06 145 VAL B N 1
ATOM 2303 C CA . VAL B 1 145 ? 3.75 -19.344 10.93 1 91.06 145 VAL B CA 1
ATOM 2304 C C . VAL B 1 145 ? 3.094 -19.859 9.648 1 91.06 145 VAL B C 1
ATOM 2306 O O . VAL B 1 145 ? 2.965 -21.078 9.461 1 91.06 145 VAL B O 1
ATOM 2309 N N . ARG B 1 146 ? 2.793 -18.984 8.773 1 89.75 146 ARG B N 1
ATOM 2310 C CA . ARG B 1 146 ? 2.154 -19.391 7.523 1 89.75 146 ARG B CA 1
ATOM 2311 C C . ARG B 1 146 ? 3.115 -20.188 6.652 1 89.75 146 ARG B C 1
ATOM 2313 O O . ARG B 1 146 ? 2.699 -21.109 5.934 1 89.75 146 ARG B O 1
ATOM 2320 N N . ALA B 1 147 ? 4.379 -19.844 6.727 1 93.75 147 ALA B N 1
ATOM 2321 C CA . ALA B 1 147 ? 5.387 -20.5 5.898 1 93.75 147 ALA B CA 1
ATOM 2322 C C . ALA B 1 147 ? 5.625 -21.938 6.359 1 93.75 147 ALA B C 1
ATOM 2324 O O . ALA B 1 147 ? 6.145 -22.766 5.598 1 93.75 147 ALA B O 1
ATOM 2325 N N . SER B 1 148 ? 5.25 -22.281 7.551 1 91.62 148 SER B N 1
ATOM 2326 C CA . SER B 1 148 ? 5.52 -23.609 8.109 1 91.62 148 SER B CA 1
ATOM 2327 C C . SER B 1 148 ? 4.809 -24.688 7.312 1 91.62 148 SER B C 1
ATOM 2329 O O . SER B 1 148 ? 5.301 -25.812 7.211 1 91.62 148 SER B O 1
ATOM 2331 N N . VAL B 1 149 ? 3.703 -24.312 6.691 1 86.81 149 VAL B N 1
ATOM 2332 C CA . VAL B 1 149 ? 2.918 -25.281 5.93 1 86.81 149 VAL B CA 1
ATOM 2333 C C . VAL B 1 149 ? 3.615 -25.594 4.609 1 86.81 149 VAL B C 1
ATOM 2335 O O . VAL B 1 149 ? 3.332 -26.609 3.975 1 86.81 149 VAL B O 1
ATOM 2338 N N . LEU B 1 150 ? 4.531 -24.734 4.254 1 86.75 150 LEU B N 1
ATOM 2339 C CA . LEU B 1 150 ? 5.227 -24.891 2.979 1 86.75 150 LEU B CA 1
ATOM 2340 C C . LEU B 1 150 ? 6.57 -25.578 3.172 1 86.75 150 LEU B C 1
ATOM 2342 O O . LEU B 1 150 ? 7.266 -25.891 2.197 1 86.75 150 LEU B O 1
ATOM 2346 N N . CYS B 1 151 ? 7.023 -25.766 4.379 1 79.56 151 CYS B N 1
ATOM 2347 C CA . CYS B 1 151 ? 8.289 -26.406 4.688 1 79.56 151 CYS B CA 1
ATOM 2348 C C . CYS B 1 151 ? 8.148 -27.938 4.672 1 79.56 151 CYS B C 1
ATOM 2350 O O . CYS B 1 151 ? 9.141 -28.656 4.641 1 79.56 151 CYS B O 1
ATOM 2352 N N . ALA B 1 152 ? 6.91 -28.438 4.668 1 62.31 152 ALA B N 1
ATOM 2353 C CA . ALA B 1 152 ? 6.789 -29.891 4.734 1 62.31 152 ALA B CA 1
ATOM 2354 C C . ALA B 1 152 ? 6.98 -30.516 3.357 1 62.31 152 ALA B C 1
ATOM 2356 O O . ALA B 1 152 ? 6.727 -29.875 2.334 1 62.31 152 ALA B O 1
#

Organism: NCBI:txid59203

Sequence (304 aa):
MLDTTGGWGNDMPSVPVTAGNDDILALEPEAVALADSEGLDAALNWLQNRPGLTTTRQRWLLRLLMGRIAEQYGKNELAIHLFAELGERAEEVMLSDWEPELLFEVQARHLKLLRLKAGRSEADKVRLNPLMEQLLAGLIAVDPVRASVLCAMLDTTGGWGNDMPSVPVTAGNDDILALEPEAVALADSEGLDAALNWLQNRPGLTTTRQRWLLRLLMGRIAEQYGKNELAIHLFAELGERAEEVMLSDWEPELLFEVQARHLKLLRLKAGRSEADKVRLNPLMEQLLAGLIAVDPVRASVLCA

Nearest PDB structures (foldseek):
  6rju-assembly1_A  TM=8.690E-01  e=2.227E-09  Escherichia coli
  4yo5-assembly1_D  TM=5.271E-01  e=1.178E-10  Escherichia coli 042
  4wnd-assembly1_A  TM=3.922E-01  e=3.961E+00  Homo sapiens
  6fvu-assembly1_P  TM=3.506E-01  e=3.222E+00  Saccharomyces cerevisiae S288C
  7xn7-assembly1_q  TM=3.632E-01  e=4.391E+00  Komagataella phaffii

Secondary structure (DSSP, 8-state):
------S-SS-S-----------GGGGHHHHHHHHHHH-HHHHHHHHHT-TT--SHHHHHHHHHHHHHHHHHTT-HHHHHHHHHHHHHHHTT-BHHHHSHHHHHHHHHHHHHHHHHHHTT-HHHHHHHHHHHHHHHHHHHHH-HHHHGGG--/------S-SS-S-----------GGGGHHHHHHHHHHH-HHHHHHHHHT-TT--SHHHHHHHHHHHHHHHHHTT-HHHHHHHHHHHHHHHTT-BHHHHSHHHHHHHHHHHHHHHHHHHTT-HHHHHHHHHHHHHHHHHHHHH-HHHHGGG--

Solvent-accessible surface area (backbone atoms only — not comparable to full-atom values): 16910 Å² total; per-residue (Å²): 133,85,80,71,80,67,86,76,60,95,67,69,67,64,65,65,74,61,70,62,64,72,55,58,62,69,45,47,66,61,38,50,51,35,24,72,74,66,30,59,68,51,24,49,51,54,60,73,66,49,78,87,68,77,47,55,45,51,50,50,41,45,49,50,47,48,22,52,53,30,43,75,72,64,38,48,71,60,17,42,53,40,26,51,51,52,55,58,48,40,76,68,41,36,39,60,51,57,40,40,61,59,47,40,36,39,40,49,54,32,37,53,50,48,49,57,52,24,70,74,36,70,69,45,30,64,69,44,41,64,58,44,50,50,36,51,51,50,32,36,72,72,35,51,75,72,32,53,73,69,71,109,135,87,82,72,79,67,85,76,63,93,65,69,66,64,64,64,72,66,71,64,63,70,53,56,62,68,45,47,66,59,38,51,53,35,24,73,74,66,30,59,68,50,23,50,50,53,60,72,65,50,78,87,69,78,47,57,46,52,50,50,41,44,48,48,47,48,23,52,53,29,43,75,71,65,37,50,69,59,17,42,53,39,27,52,50,51,54,57,48,41,77,70,40,38,37,60,52,57,39,40,59,60,48,41,37,38,41,51,53,33,38,51,51,49,50,56,54,24,72,75,36,69,68,44,31,64,70,44,42,64,58,45,51,51,36,50,51,50,32,36,72,72,37,51,75,72,33,52,75,68,72,108

Foldseek 3Di:
DDPPVDDPPPPLPDPPVPPPPVQLLVCLVVLLVCCVVPNLVRSLVVLVPDPDQDAPQSVLVSLVSNLVSCVVVPVPVSSVVSVVVSVVVVVVDDCCRNPVVVLLSVLLVVLVVQVVVCVVDVVSVVVCVVVSVVSLVSNCVSPVVVSVVVVD/DDPPVDDPPPPLPPPPVPPPPVQLLVCLVVLLVCCVVPNLVRSLVVLVPDPDQDAPQSVLVSLVSNLVSCVVVPVPVSSVVSVVVSVVVVVVDDCCRNPVVVLLSVLLVVLVVQVVVCVVDVVSVVVCVVVSVVSLVSNCVSPVVVSVVVVD